Protein AF-A0A1M2VD11-F1 (afdb_monomer_lite)

Organism: Trametes pubescens (NCBI:txid154538)

pLDDT: mean 78.1, std 24.42, range [28.83, 98.75]

Sequence (223 aa):
MPSPSGTQISNYTQRAVAEIQNRKDAYAAEKKRLAEKALQIDSDEAETNQCKLKEIELIKVLDKEQEERKEAEASVAAFRRQLNSVEDKCASLDVEIEQHRVVVANLLRERKREQDILGAHAARAHPEVAACEAALKCVVEGIGQDKILAVCKLEDALHKSTCSSTMAALEHPAARSPRLQPHALEPEPDGRLDMDSQALDTRIRGSIRLSQTRVCQVEAYFY

Foldseek 3Di:
DDDDDDVVVVVVVVVVVVVVVVVVVVVVVVVVVVVVVVVVVVVVVVVVVVVVVVVVVVVVVVVVVVVVVVVVVVVVVVVVVVVVVVVVVVVVVVVVVVVVVVVVVVVVVVVVVVVVVVVVVCVVCVVVQVVVCVVQQWHWDDPDPQKIKIWHFDDDPPPDTDIAIDIDGNDDPPDDDDDDDDDDDDDDDDDDDDDDDDDDDDPDPDPPPPPPPPNDPDDDDDD

Radius of gyration: 62.52 Å; chains: 1; bounding box: 144×38×169 Å

Structure (mmCIF, N/CA/C/O backbone):
data_AF-A0A1M2VD11-F1
#
_entry.id   AF-A0A1M2VD11-F1
#
loop_
_atom_site.group_PDB
_atom_site.id
_atom_site.type_symbol
_atom_site.label_atom_id
_atom_site.label_alt_id
_atom_site.label_comp_id
_atom_site.label_asym_id
_atom_site.label_entity_id
_atom_site.label_seq_id
_atom_site.pdbx_PDB_ins_code
_atom_site.Cartn_x
_atom_site.Cartn_y
_atom_site.Cartn_z
_atom_site.occupancy
_atom_site.B_iso_or_equiv
_atom_site.auth_seq_id
_atom_site.auth_comp_id
_atom_site.auth_asym_id
_atom_site.auth_atom_id
_atom_site.pdbx_PDB_model_num
ATOM 1 N N . MET A 1 1 ? -86.110 4.809 92.544 1.00 44.53 1 MET A N 1
ATOM 2 C CA . MET A 1 1 ? -84.771 5.357 92.240 1.00 44.53 1 MET A CA 1
ATOM 3 C C . MET A 1 1 ? -83.922 4.220 91.687 1.00 44.53 1 MET A C 1
ATOM 5 O O . MET A 1 1 ? -83.570 3.348 92.470 1.00 44.53 1 MET A O 1
ATOM 9 N N . PRO A 1 2 ? -83.705 4.124 90.364 1.00 49.09 2 PRO A N 1
ATOM 10 C CA . PRO A 1 2 ? -82.948 3.026 89.776 1.00 49.09 2 PRO A CA 1
ATOM 11 C C . PRO A 1 2 ? -81.442 3.284 89.917 1.00 49.09 2 PRO A C 1
ATOM 13 O O . PRO A 1 2 ? -80.960 4.382 89.647 1.00 49.09 2 PRO A O 1
ATOM 16 N N . SER A 1 3 ? -80.719 2.271 90.384 1.00 50.81 3 SER A N 1
ATOM 17 C CA . SER A 1 3 ? -79.288 2.296 90.690 1.00 50.81 3 SER A CA 1
ATOM 18 C C . SER A 1 3 ? -78.442 2.491 89.420 1.00 50.81 3 SER A C 1
ATOM 20 O O . SER A 1 3 ? -78.525 1.661 88.511 1.00 50.81 3 SER A O 1
ATOM 22 N N . PRO A 1 4 ? -77.596 3.532 89.329 1.00 54.44 4 PRO A N 1
ATOM 23 C CA . PRO A 1 4 ? -76.712 3.733 88.190 1.00 54.44 4 PRO A CA 1
ATOM 24 C C . PRO A 1 4 ? -75.369 3.047 88.470 1.00 54.44 4 PRO A C 1
ATOM 26 O O . PRO A 1 4 ? -74.476 3.668 89.034 1.00 54.44 4 PRO A O 1
ATOM 29 N N . SER A 1 5 ? -75.199 1.758 88.156 1.00 54.06 5 SER A N 1
ATOM 30 C CA . SER A 1 5 ? -73.896 1.115 88.447 1.00 54.06 5 SER A CA 1
ATOM 31 C C . SER A 1 5 ? -73.459 -0.056 87.560 1.00 54.06 5 SER A C 1
ATOM 33 O O . SER A 1 5 ? -72.268 -0.345 87.524 1.00 54.06 5 SER A O 1
ATOM 35 N N . GLY A 1 6 ? -74.339 -0.694 86.779 1.00 57.78 6 GLY A N 1
ATOM 36 C CA . GLY A 1 6 ? -73.945 -1.829 85.920 1.00 57.78 6 GLY A CA 1
ATOM 37 C C . GLY A 1 6 ? -73.427 -1.443 84.525 1.00 57.78 6 GLY A C 1
ATOM 38 O O . GLY A 1 6 ? -72.442 -1.993 84.038 1.00 57.78 6 GLY A O 1
ATOM 39 N N . THR A 1 7 ? -74.064 -0.466 83.875 1.00 61.44 7 THR A N 1
ATOM 40 C CA . THR A 1 7 ? -73.781 -0.089 82.477 1.00 61.44 7 THR A CA 1
ATOM 41 C C . THR A 1 7 ? -72.553 0.807 82.320 1.00 61.44 7 THR A C 1
ATOM 43 O O . THR A 1 7 ? -71.847 0.698 81.323 1.00 61.44 7 THR A O 1
ATOM 46 N N . GLN A 1 8 ? -72.237 1.658 83.302 1.00 64.75 8 GLN A N 1
ATOM 47 C CA . GLN A 1 8 ? -71.035 2.502 83.242 1.00 64.75 8 GLN A CA 1
ATOM 48 C C . GLN A 1 8 ? -69.746 1.678 83.359 1.00 64.75 8 GLN A C 1
ATOM 50 O O . GLN A 1 8 ? -68.850 1.856 82.541 1.00 64.75 8 GLN A O 1
ATOM 55 N N . ILE A 1 9 ? -69.669 0.734 84.305 1.00 75.38 9 ILE A N 1
ATOM 56 C CA . ILE A 1 9 ? -68.484 -0.125 84.489 1.00 75.38 9 ILE A CA 1
ATOM 57 C C . ILE A 1 9 ? -68.250 -0.992 83.244 1.00 75.38 9 ILE A C 1
ATOM 59 O O . ILE A 1 9 ? -67.132 -1.049 82.740 1.00 75.38 9 ILE A O 1
ATOM 63 N N . SER A 1 10 ? -69.315 -1.577 82.685 1.00 79.38 10 SER A N 1
ATOM 64 C CA . SER A 1 10 ? -69.253 -2.353 81.441 1.00 79.38 10 SER A CA 1
ATOM 65 C C . SER A 1 10 ? -68.726 -1.527 80.255 1.00 79.38 10 SER A C 1
ATOM 67 O O . SER A 1 10 ? -67.824 -1.984 79.553 1.00 79.38 10 SER A O 1
ATOM 69 N N . ASN A 1 11 ? -69.189 -0.281 80.091 1.00 82.56 11 ASN A N 1
ATOM 70 C CA . ASN A 1 11 ? -68.700 0.627 79.047 1.00 82.56 11 ASN A CA 1
ATOM 71 C C . ASN A 1 11 ? -67.212 0.983 79.215 1.00 82.56 11 ASN A C 1
ATOM 73 O O . ASN A 1 11 ? -66.483 1.058 78.225 1.00 82.56 11 ASN A O 1
ATOM 77 N N . TYR A 1 12 ? -66.735 1.179 80.449 1.00 83.88 12 TYR A N 1
ATOM 78 C CA . TYR A 1 12 ? -65.313 1.423 80.718 1.00 83.88 12 TYR A CA 1
ATOM 79 C C . TYR A 1 12 ? -64.448 0.211 80.364 1.00 83.88 12 TYR A C 1
ATOM 81 O O . TYR A 1 12 ? -63.417 0.370 79.711 1.00 83.88 12 TYR A O 1
ATOM 89 N N . THR A 1 13 ? -64.876 -0.998 80.733 1.00 87.44 13 THR A N 1
ATOM 90 C CA . THR A 1 13 ? -64.161 -2.233 80.384 1.00 87.44 13 THR A CA 1
ATOM 91 C C . THR A 1 13 ? -64.126 -2.444 78.873 1.00 87.44 13 THR A C 1
ATOM 93 O O . THR A 1 13 ? -63.072 -2.740 78.318 1.00 87.44 13 THR A O 1
ATOM 96 N N . GLN A 1 14 ? -65.247 -2.227 78.184 1.00 89.12 14 GLN A N 1
ATOM 97 C CA . GLN A 1 14 ? -65.338 -2.386 76.733 1.00 89.12 14 GLN A CA 1
ATOM 98 C C . GLN A 1 14 ? -64.445 -1.377 75.995 1.00 89.12 14 GLN A C 1
ATOM 100 O O . GLN A 1 14 ? -63.752 -1.740 75.047 1.00 89.12 14 GLN A O 1
ATOM 105 N N . ARG A 1 15 ? -64.378 -0.132 76.484 1.00 88.94 15 ARG A N 1
ATOM 106 C CA . ARG A 1 15 ? -63.485 0.908 75.955 1.00 88.94 15 ARG A CA 1
ATOM 107 C C . ARG A 1 15 ? -62.009 0.599 76.217 1.00 88.94 15 ARG A C 1
ATOM 109 O O . ARG A 1 15 ? -61.189 0.817 75.334 1.00 88.94 15 ARG A O 1
ATOM 116 N N . ALA A 1 16 ? -61.673 0.061 77.390 1.00 90.50 16 ALA A N 1
ATOM 117 C CA . ALA A 1 16 ? -60.311 -0.366 77.710 1.00 90.50 16 ALA A CA 1
ATOM 118 C C . ALA A 1 16 ? -59.858 -1.547 76.833 1.00 90.50 16 ALA A C 1
ATOM 120 O O . ALA A 1 16 ? -58.744 -1.533 76.317 1.00 90.50 16 ALA A O 1
ATOM 121 N N . VAL A 1 17 ? -60.729 -2.536 76.607 1.00 93.31 17 VAL A N 1
ATOM 122 C CA . VAL A 1 17 ? -60.452 -3.665 75.703 1.00 93.31 17 VAL A CA 1
ATOM 123 C C . VAL A 1 17 ? -60.283 -3.183 74.260 1.00 93.31 17 VAL A C 1
ATOM 125 O O . VAL A 1 17 ? -59.335 -3.596 73.596 1.00 93.31 17 VAL A O 1
ATOM 128 N N . ALA A 1 18 ? -61.144 -2.274 73.792 1.00 92.69 18 ALA A N 1
ATOM 129 C CA . ALA A 1 18 ? -61.030 -1.693 72.455 1.00 92.69 18 ALA A CA 1
ATOM 130 C C . ALA A 1 18 ? -59.723 -0.900 72.279 1.00 92.69 18 ALA A C 1
ATOM 132 O O . ALA A 1 18 ? -59.062 -1.019 71.254 1.00 92.69 18 ALA A O 1
ATOM 133 N N . GLU A 1 19 ? -59.309 -0.139 73.295 1.00 94.81 19 GLU A N 1
ATOM 134 C CA . GLU A 1 19 ? -58.046 0.606 73.286 1.00 94.81 19 GLU A CA 1
ATOM 135 C C . GLU A 1 19 ? -56.824 -0.327 73.260 1.00 94.81 19 GLU A C 1
ATOM 137 O O . GLU A 1 19 ? -55.885 -0.102 72.497 1.00 94.81 19 GLU A O 1
ATOM 142 N N . ILE A 1 20 ? -56.834 -1.407 74.050 1.00 94.75 20 ILE A N 1
ATOM 143 C CA . ILE A 1 20 ? -55.770 -2.424 74.031 1.00 94.75 20 ILE A CA 1
ATOM 144 C C . ILE A 1 20 ? -55.678 -3.079 72.649 1.00 94.75 20 ILE A C 1
ATOM 146 O O . ILE A 1 20 ? -54.576 -3.248 72.122 1.00 94.75 20 ILE A O 1
ATOM 150 N N . GLN A 1 21 ? -56.822 -3.418 72.052 1.00 95.25 21 GLN A N 1
ATOM 151 C CA . GLN A 1 21 ? -56.874 -4.020 70.725 1.00 95.25 21 GLN A CA 1
ATOM 152 C C . GLN A 1 21 ? -56.369 -3.045 69.651 1.00 95.25 21 GLN A C 1
ATOM 154 O O . GLN A 1 21 ? -55.482 -3.409 68.886 1.00 95.25 21 GLN A O 1
ATOM 159 N N . ASN A 1 22 ? -56.805 -1.780 69.678 1.00 96.19 22 ASN A N 1
ATOM 160 C CA . ASN A 1 22 ? -56.308 -0.736 68.776 1.00 96.19 22 ASN A CA 1
ATOM 161 C C . ASN A 1 22 ? -54.786 -0.560 68.870 1.00 96.19 22 ASN A C 1
ATOM 163 O O . ASN A 1 22 ? -54.114 -0.454 67.847 1.00 96.19 22 ASN A O 1
ATOM 167 N N . ARG A 1 23 ? -54.212 -0.562 70.081 1.00 95.69 23 ARG A N 1
ATOM 168 C CA . ARG A 1 23 ? -52.751 -0.472 70.266 1.00 95.69 23 ARG A CA 1
ATOM 169 C C . ARG A 1 23 ? -52.021 -1.691 69.723 1.00 95.69 23 ARG A C 1
ATOM 171 O O . ARG A 1 23 ? -50.960 -1.546 69.118 1.00 95.69 23 ARG A O 1
ATOM 178 N N . LYS A 1 24 ? -52.575 -2.885 69.935 1.00 96.25 24 LYS A N 1
ATOM 179 C CA . LYS A 1 24 ? -52.015 -4.134 69.412 1.00 96.25 24 LYS A CA 1
ATOM 180 C C . LYS A 1 24 ? -52.034 -4.145 67.884 1.00 96.25 24 LYS A C 1
ATOM 182 O O . LYS A 1 24 ? -51.023 -4.495 67.278 1.00 96.25 24 LYS A O 1
ATOM 187 N N . ASP A 1 25 ? -53.136 -3.718 67.279 1.00 96.25 25 ASP A N 1
ATOM 188 C CA . ASP A 1 25 ? -53.291 -3.656 65.826 1.00 96.25 25 ASP A CA 1
ATOM 189 C C . ASP A 1 25 ? -52.393 -2.573 65.214 1.00 96.25 25 ASP A C 1
ATOM 191 O O . ASP A 1 25 ? -51.717 -2.830 64.218 1.00 96.25 25 ASP A O 1
ATOM 195 N N . ALA A 1 26 ? -52.274 -1.406 65.858 1.00 96.31 26 ALA A N 1
ATOM 196 C CA . ALA A 1 26 ? -51.336 -0.358 65.457 1.00 96.31 26 ALA A CA 1
ATOM 197 C C . ALA A 1 26 ? -49.874 -0.831 65.525 1.00 96.31 26 ALA A C 1
ATOM 199 O O . ALA A 1 26 ? -49.102 -0.601 64.594 1.00 96.31 26 ALA A O 1
ATOM 200 N N . TYR A 1 27 ? -49.491 -1.539 66.592 1.00 96.75 27 TYR A N 1
ATOM 201 C CA . TYR A 1 27 ? -48.147 -2.105 66.718 1.00 96.75 27 TYR A CA 1
ATOM 202 C C . TYR A 1 27 ? -47.880 -3.192 65.669 1.00 96.75 27 TYR A C 1
ATOM 204 O O . TYR A 1 27 ? -46.801 -3.234 65.079 1.00 96.75 27 TYR A O 1
ATOM 212 N N . ALA A 1 28 ? -48.860 -4.059 65.400 1.00 96.25 28 ALA A N 1
ATOM 213 C CA . ALA A 1 28 ? -48.747 -5.082 64.365 1.00 96.25 28 ALA A CA 1
ATOM 214 C C . ALA A 1 28 ? -48.590 -4.463 62.965 1.00 96.25 28 ALA A C 1
ATOM 216 O O . ALA A 1 28 ? -47.741 -4.912 62.192 1.00 96.25 28 ALA A O 1
ATOM 217 N N . ALA A 1 29 ? -49.353 -3.409 62.661 1.00 96.62 29 ALA A N 1
ATOM 218 C CA . ALA A 1 29 ? -49.242 -2.664 61.412 1.00 96.62 29 ALA A CA 1
ATOM 219 C C . ALA A 1 29 ? -47.874 -1.980 61.271 1.00 96.62 29 ALA A C 1
ATOM 221 O O . ALA A 1 29 ? -47.239 -2.097 60.224 1.00 96.62 29 ALA A O 1
ATOM 222 N N . GLU A 1 30 ? -47.375 -1.336 62.329 1.00 96.44 30 GLU A N 1
ATOM 223 C CA . GLU A 1 30 ? -46.059 -0.691 62.297 1.00 96.44 30 GLU A CA 1
ATOM 224 C C . GLU A 1 30 ? -44.927 -1.714 62.152 1.00 96.44 30 GLU A C 1
ATOM 226 O O . GLU A 1 30 ? -44.016 -1.519 61.349 1.00 96.44 30 GLU A O 1
ATOM 231 N N . LYS A 1 31 ? -45.013 -2.856 62.843 1.00 96.88 31 LYS A N 1
ATOM 232 C CA . LYS A 1 31 ? -44.055 -3.957 62.678 1.00 96.88 31 LYS A CA 1
ATOM 233 C C . LYS A 1 31 ? -44.034 -4.478 61.240 1.00 96.88 31 LYS A C 1
ATOM 235 O O . LYS A 1 31 ? -42.955 -4.714 60.701 1.00 96.88 31 LYS A O 1
ATOM 240 N N . LYS A 1 32 ? -45.204 -4.639 60.612 1.00 97.19 32 LYS A N 1
ATOM 241 C CA . LYS A 1 32 ? -45.309 -5.037 59.202 1.00 97.19 32 LYS A CA 1
ATOM 242 C C . LYS A 1 32 ? -44.676 -3.987 58.283 1.00 97.19 32 LYS A C 1
ATOM 244 O O . LYS A 1 32 ? -43.862 -4.344 57.441 1.00 97.19 32 LYS A O 1
ATOM 249 N N . ARG A 1 33 ? -44.974 -2.703 58.498 1.00 97.62 33 ARG A N 1
ATOM 250 C CA . ARG A 1 33 ? -44.403 -1.593 57.721 1.00 97.62 33 ARG A CA 1
ATOM 251 C C . ARG A 1 33 ? -42.876 -1.534 57.827 1.00 97.62 33 ARG A C 1
ATOM 253 O O . ARG A 1 33 ? -42.200 -1.280 56.836 1.00 97.62 33 ARG A O 1
ATOM 260 N N . LEU A 1 34 ? -42.320 -1.761 59.018 1.00 96.56 34 LEU A N 1
ATOM 261 C CA . LEU A 1 34 ? -40.870 -1.824 59.218 1.00 96.56 34 LEU A CA 1
ATOM 262 C C . LEU A 1 34 ? -40.247 -3.033 58.508 1.00 96.56 34 LEU A C 1
ATOM 264 O O . LEU A 1 34 ? -39.183 -2.891 57.913 1.00 96.56 34 LEU A O 1
ATOM 268 N N . ALA A 1 35 ? -40.916 -4.189 58.524 1.00 96.38 35 ALA A N 1
ATOM 269 C CA . ALA A 1 35 ? -40.458 -5.372 57.798 1.00 96.38 35 ALA A CA 1
ATOM 270 C C . ALA A 1 35 ? -40.464 -5.157 56.274 1.00 96.38 35 ALA A C 1
ATOM 272 O O . ALA A 1 35 ? -39.491 -5.492 55.608 1.00 96.38 35 ALA A O 1
ATOM 273 N N . GLU A 1 36 ? -41.517 -4.545 55.726 1.00 96.69 36 GLU A N 1
ATOM 274 C CA . GLU A 1 36 ? -41.594 -4.191 54.300 1.00 96.69 36 GLU A CA 1
ATOM 275 C C . GLU A 1 36 ? -40.493 -3.203 53.899 1.00 96.69 36 GLU A C 1
ATOM 277 O O . GLU A 1 36 ? -39.862 -3.368 52.860 1.00 96.69 36 GLU A O 1
ATOM 282 N N . LYS A 1 37 ? -40.202 -2.209 54.746 1.00 97.31 37 LYS A N 1
ATOM 283 C CA . LYS A 1 37 ? -39.098 -1.269 54.511 1.00 97.31 37 LYS A CA 1
ATOM 284 C C . LYS A 1 37 ? -37.728 -1.935 54.519 1.00 97.31 37 LYS A C 1
ATOM 286 O O . LYS A 1 37 ? -36.892 -1.554 53.712 1.00 97.31 37 LYS A O 1
ATOM 291 N N . ALA A 1 38 ? -37.494 -2.889 55.418 1.00 96.12 38 ALA A N 1
ATOM 292 C CA . ALA A 1 38 ? -36.238 -3.633 55.445 1.00 96.12 38 ALA A CA 1
ATOM 293 C C . ALA A 1 38 ? -36.045 -4.426 54.143 1.00 96.12 38 ALA A C 1
ATOM 295 O O . ALA A 1 38 ? -35.006 -4.302 53.510 1.00 96.12 38 ALA A O 1
ATOM 296 N N . LEU A 1 39 ? 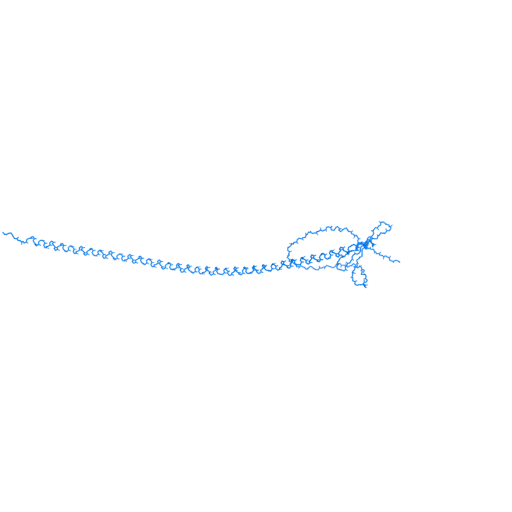-37.088 -5.132 53.684 1.00 96.94 39 LEU A N 1
ATOM 297 C CA . LEU A 1 39 ? -37.053 -5.854 52.406 1.00 96.94 39 LEU A CA 1
ATOM 298 C C . LEU A 1 39 ? -36.814 -4.924 51.210 1.00 96.94 39 LEU A C 1
ATOM 300 O O . LEU A 1 39 ? -36.093 -5.293 50.287 1.00 96.94 39 LEU A O 1
ATOM 304 N N . GLN A 1 40 ? -37.408 -3.727 51.221 1.00 97.19 40 GLN A N 1
ATOM 305 C CA . GLN A 1 40 ? -37.174 -2.740 50.170 1.00 97.19 40 GLN A CA 1
ATOM 306 C C . GLN A 1 40 ? -35.714 -2.272 50.151 1.00 97.19 40 GLN A C 1
ATOM 308 O O . GLN A 1 40 ? -35.112 -2.241 49.085 1.00 97.19 40 GLN A O 1
ATOM 313 N N . ILE A 1 41 ? -35.135 -1.957 51.316 1.00 97.56 41 ILE A N 1
ATOM 314 C CA . ILE A 1 41 ? -33.728 -1.542 51.426 1.00 97.56 41 ILE A CA 1
ATOM 315 C C . ILE A 1 41 ? -32.803 -2.645 50.902 1.00 97.56 41 ILE A C 1
ATOM 317 O O . ILE A 1 41 ? -31.938 -2.366 50.077 1.00 97.56 41 ILE A O 1
ATOM 321 N N . ASP A 1 42 ? -33.029 -3.897 51.307 1.00 97.12 42 ASP A N 1
ATOM 322 C CA . ASP A 1 42 ? -32.226 -5.035 50.848 1.00 97.12 42 ASP A CA 1
ATOM 323 C C . ASP A 1 42 ? -32.309 -5.212 49.316 1.00 97.12 42 ASP A C 1
ATOM 325 O O . ASP A 1 42 ? -31.309 -5.517 48.659 1.00 97.12 42 ASP A O 1
ATOM 329 N N . SER A 1 43 ? -33.491 -4.990 48.727 1.00 96.94 43 SER A N 1
ATOM 330 C CA . SER A 1 43 ? -33.696 -5.025 47.272 1.00 96.94 43 SER A CA 1
ATOM 331 C C . SER A 1 43 ? -32.936 -3.902 46.563 1.00 96.94 43 SER A C 1
ATOM 333 O O . SER A 1 43 ? -32.204 -4.160 45.606 1.00 96.94 43 SER A O 1
ATOM 335 N N . ASP A 1 44 ? -33.066 -2.667 47.049 1.00 97.81 44 ASP A N 1
ATOM 336 C CA . ASP A 1 44 ? -32.413 -1.491 46.467 1.00 97.81 44 ASP A CA 1
ATOM 337 C C . ASP A 1 44 ? -30.877 -1.617 46.536 1.00 97.81 44 ASP A C 1
ATOM 339 O O . ASP A 1 44 ? -30.155 -1.251 45.600 1.00 97.81 44 ASP A O 1
ATOM 343 N N . GLU A 1 45 ? -30.349 -2.183 47.627 1.00 97.69 45 GLU A N 1
ATOM 344 C CA . GLU A 1 45 ? -28.922 -2.474 47.784 1.00 97.69 45 GLU A CA 1
ATOM 345 C C . GLU A 1 45 ? -28.441 -3.545 46.797 1.00 97.69 45 GLU A C 1
ATOM 347 O O . GLU A 1 45 ? -27.367 -3.399 46.197 1.00 97.69 45 GLU A O 1
ATOM 352 N N . ALA A 1 46 ? -29.229 -4.602 46.580 1.00 97.81 46 ALA A N 1
ATOM 353 C CA . ALA A 1 46 ? -28.906 -5.648 45.614 1.00 97.81 46 ALA A CA 1
ATOM 354 C C . ALA A 1 46 ? -28.854 -5.102 44.175 1.00 97.81 46 ALA A C 1
ATOM 356 O O . ALA A 1 46 ? -27.894 -5.379 43.447 1.00 97.81 46 ALA A O 1
ATOM 357 N N . GLU A 1 47 ? -29.829 -4.280 43.780 1.00 97.81 47 GLU A N 1
ATOM 358 C CA . GLU A 1 47 ? -29.848 -3.608 42.475 1.00 97.81 47 GLU A CA 1
ATOM 359 C C . GLU A 1 47 ? -28.660 -2.655 42.315 1.00 97.81 47 GLU A C 1
ATOM 361 O O . GLU A 1 47 ? -27.956 -2.687 41.302 1.00 97.81 47 GLU A O 1
ATOM 366 N N . THR A 1 48 ? -28.365 -1.864 43.349 1.00 98.19 48 THR A N 1
ATOM 367 C CA . THR A 1 48 ? -27.215 -0.953 43.364 1.00 98.19 48 THR A CA 1
ATOM 368 C C . THR A 1 48 ? -25.902 -1.711 43.172 1.00 98.19 48 THR A C 1
ATOM 370 O O . THR A 1 48 ? -25.047 -1.301 42.383 1.00 98.19 48 THR A O 1
ATOM 373 N N . ASN A 1 49 ? -25.727 -2.840 43.860 1.00 98.19 49 ASN A N 1
ATOM 374 C CA . ASN A 1 49 ? -24.533 -3.669 43.721 1.00 98.19 49 ASN A CA 1
ATOM 375 C C . ASN A 1 49 ? -24.440 -4.305 42.330 1.00 98.19 49 ASN A C 1
ATOM 377 O O . ASN A 1 49 ? -23.351 -4.367 41.757 1.00 98.19 49 ASN A O 1
ATOM 381 N N . GLN A 1 50 ? -25.569 -4.706 41.741 1.00 98.38 50 GLN A N 1
ATOM 382 C CA . GLN A 1 50 ? -25.599 -5.193 40.366 1.00 98.38 50 GLN A CA 1
ATOM 383 C C . GLN A 1 50 ? -25.177 -4.102 39.367 1.00 98.38 50 GLN A C 1
ATOM 385 O O . GLN A 1 50 ? -24.396 -4.376 38.455 1.00 98.38 50 GLN A O 1
ATOM 390 N N . CYS A 1 51 ? -25.654 -2.869 39.541 1.00 98.19 51 CYS A N 1
ATOM 391 C CA . CYS A 1 51 ? -25.262 -1.733 38.707 1.00 98.19 51 CYS A CA 1
ATOM 392 C C . CYS A 1 51 ? -23.762 -1.430 38.823 1.00 98.19 51 CYS A C 1
ATOM 394 O O . CYS A 1 51 ? -23.106 -1.275 37.797 1.00 98.19 51 CYS A O 1
ATOM 396 N N . LYS A 1 52 ? -23.195 -1.454 40.036 1.00 98.56 52 LYS A N 1
ATOM 397 C CA . LYS A 1 52 ? -21.745 -1.288 40.251 1.00 98.56 52 LYS A CA 1
ATOM 398 C C . LYS A 1 52 ? -20.922 -2.360 39.535 1.00 98.56 52 LYS A C 1
ATOM 400 O O . LYS A 1 52 ? -19.888 -2.058 38.950 1.00 98.56 52 LYS A O 1
ATOM 405 N N . LEU A 1 53 ? -21.369 -3.617 39.563 1.00 98.62 53 LEU A N 1
ATOM 406 C CA . LEU A 1 53 ? -20.676 -4.702 38.859 1.00 98.62 53 LEU A CA 1
ATOM 407 C C . LEU A 1 53 ? -20.705 -4.503 37.340 1.00 98.62 53 LEU A C 1
ATOM 409 O O . LEU A 1 53 ? -19.671 -4.656 36.691 1.00 98.62 53 LEU A O 1
ATOM 413 N N . LYS A 1 54 ? -21.859 -4.110 36.789 1.00 98.56 54 LYS A N 1
ATOM 414 C CA . LYS A 1 54 ? -22.001 -3.773 35.364 1.00 98.56 54 LYS A CA 1
ATOM 415 C C . LYS A 1 54 ? -21.120 -2.588 34.970 1.00 98.56 54 LYS A C 1
ATOM 417 O O . LYS A 1 54 ? -20.508 -2.614 33.910 1.00 98.56 54 LYS A O 1
ATOM 422 N N . GLU A 1 55 ? -21.024 -1.571 35.824 1.00 98.38 55 GLU A N 1
ATOM 423 C CA . GLU A 1 55 ? -20.156 -0.410 35.603 1.00 98.38 55 GLU A CA 1
ATOM 424 C C . GLU A 1 55 ? -18.676 -0.817 35.535 1.00 98.38 55 GLU A C 1
ATOM 426 O O . GLU A 1 55 ? -17.973 -0.431 34.604 1.00 98.38 55 GLU A O 1
ATOM 431 N N . ILE A 1 56 ? -18.214 -1.672 36.453 1.00 98.31 56 ILE A N 1
ATOM 432 C CA . ILE A 1 56 ? -16.841 -2.202 36.437 1.00 98.31 56 ILE A CA 1
ATOM 433 C C . ILE A 1 56 ? -16.567 -3.006 35.158 1.00 98.31 56 ILE A C 1
ATOM 435 O O . ILE A 1 56 ? -15.479 -2.914 34.590 1.00 98.31 56 ILE A O 1
ATOM 439 N N . GLU A 1 57 ? -17.522 -3.819 34.708 1.00 98.50 57 GLU A N 1
ATOM 440 C CA . GLU A 1 57 ? -17.387 -4.584 33.466 1.00 98.50 57 GLU A CA 1
ATOM 441 C C . GLU A 1 57 ? -17.314 -3.666 32.242 1.00 98.50 57 GLU A C 1
ATOM 443 O O . GLU A 1 57 ? -16.444 -3.852 31.391 1.00 98.50 57 GLU A O 1
ATOM 448 N N . LEU A 1 58 ? -18.154 -2.631 32.194 1.00 98.56 58 LEU A N 1
ATOM 449 C CA . LEU A 1 58 ? -18.147 -1.657 31.110 1.00 98.56 58 LEU A CA 1
ATOM 450 C C . LEU A 1 58 ? -16.814 -0.903 31.027 1.00 98.56 58 LEU A C 1
ATOM 452 O O . LEU A 1 58 ? -16.289 -0.731 29.931 1.00 98.56 58 LEU A O 1
ATOM 456 N N . ILE A 1 59 ? -16.235 -0.514 32.168 1.00 98.56 59 ILE A N 1
ATOM 457 C CA . ILE A 1 59 ? -14.909 0.122 32.210 1.00 98.56 59 ILE A CA 1
ATOM 458 C C . ILE A 1 59 ? -13.843 -0.813 31.623 1.00 98.56 59 ILE A C 1
ATOM 460 O O . ILE A 1 59 ? -13.048 -0.382 30.795 1.00 98.56 59 ILE A O 1
ATOM 464 N N . LYS A 1 60 ? -13.864 -2.108 31.966 1.00 98.69 60 LYS A N 1
ATOM 465 C CA . LYS A 1 60 ? -12.911 -3.086 31.407 1.00 98.69 60 LYS A CA 1
ATOM 466 C C . LYS A 1 60 ? -13.032 -3.228 29.892 1.00 98.69 60 LYS A C 1
ATOM 468 O O . LYS A 1 60 ? -12.018 -3.378 29.213 1.00 98.69 60 LYS A O 1
ATOM 473 N N . VAL A 1 61 ? -14.259 -3.226 29.367 1.00 98.69 61 VAL A N 1
ATOM 474 C CA . VAL A 1 61 ? -14.495 -3.271 27.918 1.00 98.69 61 VAL A CA 1
ATOM 475 C C . VAL A 1 61 ? -13.966 -1.998 27.262 1.00 98.69 61 VAL A C 1
ATOM 477 O O . VAL A 1 61 ? -13.244 -2.090 26.275 1.00 98.69 61 VAL A O 1
ATOM 480 N N . LEU A 1 62 ? -14.245 -0.832 27.847 1.00 98.56 62 LEU A N 1
ATOM 481 C CA . LEU A 1 62 ? -13.799 0.458 27.324 1.00 98.56 62 LEU A CA 1
ATOM 482 C C . LEU A 1 62 ? -12.269 0.582 27.301 1.00 98.56 62 LEU A C 1
ATOM 484 O O . LEU A 1 62 ? -11.713 1.026 26.298 1.00 98.56 62 LEU A O 1
ATOM 488 N N . ASP A 1 63 ? -11.583 0.138 28.356 1.00 98.62 63 ASP A N 1
ATOM 489 C CA . ASP A 1 63 ? -10.116 0.123 28.410 1.00 98.62 63 ASP A CA 1
ATOM 490 C C . ASP A 1 63 ? -9.526 -0.776 27.315 1.00 98.62 63 ASP A C 1
ATOM 492 O O . ASP A 1 63 ? -8.561 -0.406 26.641 1.00 98.62 63 ASP A O 1
ATOM 496 N N . LYS A 1 64 ? -10.134 -1.949 27.099 1.00 98.62 64 LYS A N 1
ATOM 497 C CA . LYS A 1 64 ? -9.724 -2.883 26.048 1.00 98.62 64 LYS A CA 1
ATOM 498 C C . LYS A 1 64 ? -9.923 -2.284 24.654 1.00 98.62 64 LYS A C 1
ATOM 500 O O . LYS A 1 64 ? -8.993 -2.301 23.854 1.00 98.62 64 LYS A O 1
ATOM 505 N N . GLU A 1 65 ? -11.098 -1.725 24.375 1.00 98.50 65 GLU A N 1
ATOM 506 C CA . GLU A 1 65 ? -11.387 -1.071 23.093 1.00 98.50 65 GLU A CA 1
ATOM 507 C C . GLU A 1 65 ? -10.452 0.116 22.840 1.00 98.50 65 GLU A C 1
ATOM 509 O O . GLU A 1 65 ? -10.008 0.336 21.713 1.00 98.50 65 GLU A O 1
ATOM 514 N N . GLN A 1 66 ? -10.118 0.883 23.882 1.00 98.56 66 GLN A N 1
ATOM 515 C CA . GLN A 1 66 ? -9.190 1.999 23.759 1.00 98.56 66 GLN A CA 1
ATOM 516 C C . GLN A 1 66 ? -7.782 1.527 23.382 1.00 98.56 66 GLN A C 1
ATOM 518 O O . GLN A 1 66 ? -7.123 2.187 22.576 1.00 98.56 66 GLN A O 1
ATOM 523 N N . GLU A 1 67 ? -7.317 0.413 23.942 1.00 98.56 67 GLU A N 1
ATOM 524 C CA . GLU A 1 67 ? -6.005 -0.137 23.605 1.00 98.56 67 GLU A CA 1
ATOM 525 C C . GLU A 1 67 ? -5.977 -0.718 22.187 1.00 98.56 67 GLU A C 1
ATOM 527 O O . GLU A 1 67 ? -5.113 -0.342 21.395 1.00 98.56 67 GLU A O 1
ATOM 532 N N . GLU A 1 68 ? -6.989 -1.504 21.810 1.00 98.44 68 GLU A N 1
ATOM 533 C CA . GLU A 1 68 ? -7.146 -2.010 20.438 1.00 98.44 68 GLU A CA 1
ATOM 534 C C . GLU A 1 68 ? -7.190 -0.860 19.417 1.00 98.44 68 GLU A C 1
ATOM 536 O O . GLU A 1 68 ? -6.576 -0.931 18.347 1.00 98.44 68 GLU A O 1
ATOM 541 N N . ARG A 1 69 ? -7.854 0.254 19.760 1.00 98.56 69 ARG A N 1
ATOM 542 C CA . ARG A 1 69 ? -7.889 1.452 18.914 1.00 98.56 69 ARG A CA 1
ATOM 543 C C . ARG A 1 69 ? -6.507 2.076 18.742 1.00 98.56 69 ARG A C 1
ATOM 545 O O . ARG A 1 69 ? -6.150 2.430 17.620 1.00 98.56 69 ARG A O 1
ATOM 552 N N . LYS A 1 70 ? -5.724 2.214 19.817 1.00 98.69 70 LYS A N 1
ATOM 553 C CA . LYS A 1 70 ? -4.355 2.756 19.734 1.00 98.69 70 LYS A CA 1
ATOM 554 C C . LYS A 1 70 ? -3.453 1.869 18.879 1.00 98.69 70 LYS A C 1
ATOM 556 O O . LYS A 1 70 ? -2.697 2.391 18.062 1.00 98.69 70 LYS A O 1
ATOM 561 N N . GLU A 1 71 ? -3.535 0.549 19.038 1.00 98.44 71 GLU A N 1
ATOM 562 C CA . GLU A 1 71 ? -2.766 -0.409 18.233 1.00 98.44 71 GLU A CA 1
ATOM 563 C C . GLU A 1 71 ? -3.128 -0.314 16.742 1.00 98.44 71 GLU A C 1
ATOM 565 O O . GLU A 1 71 ? -2.246 -0.273 15.871 1.00 98.44 71 GLU A O 1
ATOM 570 N N . ALA A 1 72 ? -4.423 -0.199 16.433 1.00 98.31 72 ALA A N 1
ATOM 571 C CA . ALA A 1 72 ? -4.904 0.003 15.071 1.00 98.31 72 ALA A CA 1
ATOM 572 C C . ALA A 1 72 ? -4.430 1.347 14.487 1.00 98.31 72 ALA A C 1
ATOM 574 O O . ALA A 1 72 ? -3.918 1.391 13.365 1.00 98.31 72 ALA A O 1
ATOM 575 N N . GLU A 1 73 ? -4.536 2.441 15.246 1.00 98.69 73 GLU A N 1
ATOM 576 C CA . GLU A 1 73 ? -4.055 3.770 14.847 1.00 98.69 73 GLU A CA 1
ATOM 577 C C . GLU A 1 73 ? -2.539 3.772 14.582 1.00 98.69 73 GLU A C 1
ATOM 579 O O . GLU A 1 73 ? -2.085 4.330 13.576 1.00 98.69 73 GLU A O 1
ATOM 584 N N . ALA A 1 74 ? -1.751 3.100 15.428 1.00 98.50 74 ALA A N 1
ATOM 585 C CA . ALA A 1 74 ? -0.309 2.950 15.246 1.00 98.50 74 ALA A CA 1
ATOM 586 C C . ALA A 1 74 ? 0.028 2.170 13.965 1.00 98.50 74 ALA A C 1
ATOM 588 O O . ALA A 1 74 ? 0.912 2.573 13.201 1.00 98.50 74 ALA A O 1
ATOM 589 N N . SER A 1 75 ? -0.717 1.099 13.686 1.00 98.44 75 SER A N 1
ATOM 590 C CA . SER A 1 75 ? -0.565 0.299 12.467 1.00 98.44 75 SER A CA 1
ATOM 591 C C . SER A 1 75 ? -0.893 1.113 11.212 1.00 98.44 75 SER A C 1
ATOM 593 O O . SER A 1 75 ? -0.119 1.127 10.253 1.00 98.44 75 SER A O 1
ATOM 595 N N . VAL A 1 76 ? -1.991 1.877 11.228 1.00 98.75 76 VAL A N 1
ATOM 596 C CA . VAL A 1 76 ? -2.361 2.784 10.128 1.00 98.75 76 VAL A CA 1
ATOM 597 C C . VAL A 1 76 ? -1.283 3.844 9.904 1.00 98.75 76 VAL A C 1
ATOM 599 O O . VAL A 1 76 ? -0.920 4.123 8.759 1.00 98.75 76 VAL A O 1
ATOM 602 N N . ALA A 1 77 ? -0.732 4.423 10.972 1.00 98.69 77 ALA A N 1
ATOM 603 C CA . ALA A 1 77 ? 0.356 5.389 10.862 1.00 98.69 77 ALA A CA 1
ATOM 604 C C . ALA A 1 77 ? 1.619 4.7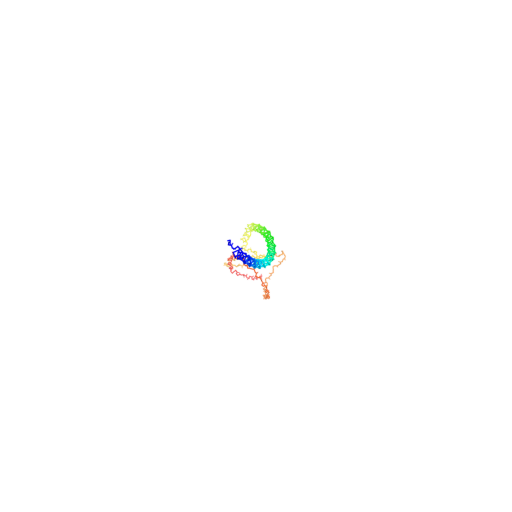72 10.233 1.00 98.69 77 ALA A C 1
ATOM 606 O O . ALA A 1 77 ? 2.270 5.418 9.410 1.00 98.69 77 ALA A O 1
ATOM 607 N N . ALA A 1 78 ? 1.950 3.522 10.571 1.00 98.69 78 ALA A N 1
ATOM 608 C CA . ALA A 1 78 ? 3.066 2.800 9.965 1.00 98.69 78 ALA A CA 1
ATOM 609 C C . ALA A 1 78 ? 2.835 2.541 8.466 1.00 98.69 78 ALA A C 1
ATOM 611 O O . ALA A 1 78 ? 3.710 2.854 7.656 1.00 98.69 78 ALA A O 1
ATOM 612 N N . PHE A 1 79 ? 1.651 2.058 8.080 1.00 98.62 79 PHE A N 1
ATOM 613 C CA . PHE A 1 79 ? 1.323 1.817 6.671 1.00 98.62 79 PHE A CA 1
ATOM 614 C C . PHE A 1 79 ? 1.309 3.096 5.838 1.00 98.62 79 PHE A C 1
ATOM 616 O O . PHE A 1 79 ? 1.805 3.088 4.717 1.00 98.62 79 PHE A O 1
ATOM 623 N N . ARG A 1 80 ? 0.838 4.221 6.387 1.00 98.75 80 ARG A N 1
ATOM 624 C CA . ARG A 1 80 ? 0.926 5.522 5.703 1.00 98.75 80 ARG A CA 1
ATOM 625 C C . ARG A 1 80 ? 2.371 5.932 5.421 1.00 98.75 80 ARG A C 1
ATOM 627 O O . ARG A 1 80 ? 2.667 6.399 4.332 1.00 98.75 80 ARG A O 1
ATOM 634 N N . ARG A 1 81 ? 3.291 5.718 6.369 1.00 98.75 81 ARG A N 1
ATOM 635 C CA . ARG A 1 81 ? 4.723 5.991 6.145 1.00 98.75 81 ARG A CA 1
ATOM 636 C C . ARG A 1 81 ? 5.308 5.095 5.054 1.00 98.75 81 ARG A C 1
ATOM 638 O O . ARG A 1 81 ? 6.088 5.571 4.236 1.00 98.75 81 ARG A O 1
ATOM 645 N N . GLN A 1 82 ? 4.934 3.814 5.043 1.00 98.75 82 GLN A N 1
ATOM 646 C CA . GLN A 1 82 ? 5.364 2.880 4.000 1.00 98.75 82 GLN A CA 1
ATOM 647 C C . GLN A 1 82 ? 4.823 3.282 2.626 1.00 98.75 82 GLN A C 1
ATOM 649 O O . GLN A 1 82 ? 5.587 3.290 1.666 1.00 98.75 82 GLN A O 1
ATOM 654 N N . LEU A 1 83 ? 3.545 3.662 2.547 1.00 98.69 83 LEU A N 1
ATOM 655 C CA . LEU A 1 83 ? 2.912 4.135 1.320 1.00 98.69 83 LEU A CA 1
ATOM 656 C C . LEU A 1 83 ? 3.643 5.356 0.758 1.00 98.69 83 LEU A C 1
ATOM 658 O O . LEU A 1 83 ? 4.098 5.303 -0.378 1.00 98.69 83 LEU A 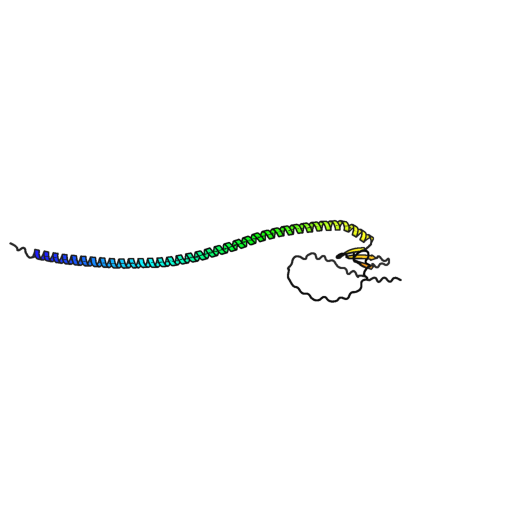O 1
ATOM 662 N N . ASN A 1 84 ? 3.857 6.388 1.577 1.00 98.75 84 ASN A N 1
ATOM 663 C CA . ASN A 1 84 ? 4.574 7.591 1.150 1.00 98.75 84 ASN A CA 1
ATOM 664 C C . ASN A 1 84 ? 5.989 7.259 0.644 1.00 98.75 84 ASN A C 1
ATOM 666 O O . ASN A 1 84 ? 6.423 7.772 -0.378 1.00 98.75 84 ASN A O 1
ATOM 670 N N . SER A 1 85 ? 6.700 6.342 1.312 1.00 98.69 85 SER A N 1
ATOM 671 C CA . SER A 1 85 ? 8.026 5.912 0.851 1.00 98.69 85 SER A CA 1
ATOM 672 C C . SER A 1 85 ? 7.992 5.214 -0.513 1.00 98.69 85 SER A C 1
ATOM 674 O O . SER A 1 85 ? 8.969 5.297 -1.258 1.00 98.69 85 SER A O 1
ATOM 676 N N . VAL A 1 86 ? 6.919 4.488 -0.832 1.00 98.69 86 VAL A N 1
ATOM 677 C CA . VAL A 1 86 ? 6.737 3.867 -2.150 1.00 98.69 86 VAL A CA 1
ATOM 678 C C . VAL A 1 86 ? 6.380 4.924 -3.191 1.00 98.69 86 VAL A C 1
ATOM 680 O O . VAL A 1 86 ? 6.963 4.905 -4.270 1.00 98.69 86 VAL A O 1
ATOM 683 N N . GLU A 1 87 ? 5.499 5.866 -2.862 1.00 98.75 87 GLU A N 1
ATOM 684 C CA . GLU A 1 87 ? 5.149 6.988 -3.740 1.00 98.75 87 GLU A CA 1
ATOM 685 C C . GLU A 1 87 ? 6.384 7.823 -4.112 1.00 98.75 87 GLU A C 1
ATOM 687 O O . GLU A 1 87 ? 6.599 8.094 -5.293 1.00 98.75 87 GLU A O 1
ATOM 692 N N . ASP A 1 88 ? 7.255 8.125 -3.144 1.00 98.69 88 ASP A N 1
ATOM 693 C CA . ASP A 1 88 ? 8.519 8.834 -3.382 1.00 98.69 88 ASP A CA 1
ATOM 694 C C . ASP A 1 88 ? 9.442 8.063 -4.344 1.00 98.69 88 ASP A C 1
ATOM 696 O O . ASP A 1 88 ? 10.065 8.644 -5.236 1.00 98.69 88 ASP A O 1
ATOM 700 N N . LYS A 1 89 ? 9.521 6.731 -4.199 1.00 98.75 89 LYS A N 1
ATOM 701 C CA . LYS A 1 89 ? 10.307 5.875 -5.104 1.00 98.75 89 LYS A CA 1
ATOM 702 C C . LYS A 1 89 ? 9.718 5.847 -6.509 1.00 98.75 89 LYS A C 1
ATOM 704 O O . LYS A 1 89 ? 10.475 5.917 -7.472 1.00 98.75 89 LYS A O 1
ATOM 709 N N . CYS A 1 90 ? 8.395 5.754 -6.634 1.00 98.62 90 CYS A N 1
ATOM 710 C CA . CYS A 1 90 ? 7.716 5.818 -7.925 1.00 98.62 90 CYS A CA 1
ATOM 711 C C . CYS A 1 90 ? 7.991 7.156 -8.618 1.00 98.62 90 CYS A C 1
ATOM 713 O O . CYS A 1 90 ? 8.422 7.158 -9.767 1.00 98.62 90 CYS A O 1
ATOM 715 N N . ALA A 1 91 ? 7.864 8.272 -7.896 1.00 98.69 91 ALA A N 1
ATOM 716 C CA . ALA A 1 91 ? 8.169 9.596 -8.428 1.00 98.69 91 ALA A CA 1
ATOM 717 C C . ALA A 1 91 ? 9.636 9.726 -8.885 1.00 98.69 91 ALA A C 1
ATOM 719 O O . ALA A 1 91 ? 9.904 10.302 -9.938 1.00 98.69 91 ALA A O 1
ATOM 720 N N . SER A 1 92 ? 10.589 9.162 -8.132 1.00 98.56 92 SER A N 1
ATOM 721 C CA . SER A 1 92 ? 12.007 9.131 -8.528 1.00 98.56 92 SER A CA 1
ATOM 722 C C . SER A 1 92 ? 12.229 8.332 -9.815 1.00 98.56 92 SER A C 1
ATOM 724 O O . SER A 1 92 ? 12.914 8.800 -10.724 1.00 98.56 92 SER A O 1
ATOM 726 N N . LEU A 1 93 ? 11.631 7.143 -9.914 1.00 98.69 93 LEU A N 1
ATOM 727 C CA . LEU A 1 93 ? 11.752 6.281 -11.091 1.00 98.69 93 LEU A CA 1
ATOM 728 C C . LEU A 1 93 ? 11.113 6.906 -12.334 1.00 98.69 93 LEU A C 1
ATOM 730 O O . LEU A 1 93 ? 11.669 6.791 -13.423 1.00 98.69 93 LEU A O 1
ATOM 734 N N . ASP A 1 94 ? 9.988 7.604 -12.190 1.00 98.69 94 ASP A N 1
ATOM 735 C CA . ASP A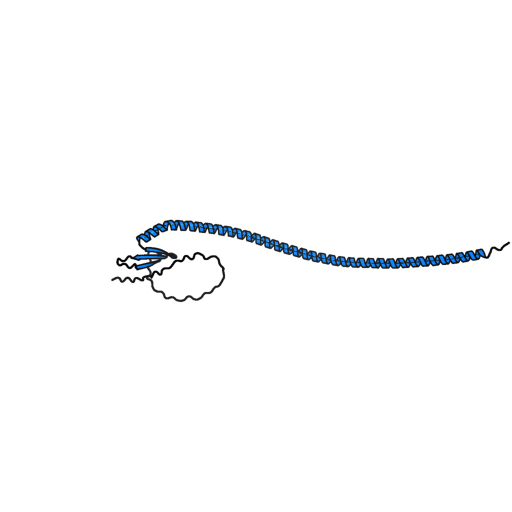 1 94 ? 9.351 8.310 -13.304 1.00 98.69 94 ASP A CA 1
ATOM 736 C C . ASP A 1 94 ? 10.279 9.386 -13.890 1.00 98.69 94 ASP A C 1
ATOM 738 O O . ASP A 1 94 ? 10.399 9.512 -15.111 1.00 98.69 94 ASP A O 1
ATOM 742 N N . VAL A 1 95 ? 11.007 10.114 -13.037 1.00 98.75 95 VAL A N 1
ATOM 743 C CA . VAL A 1 95 ? 12.021 11.080 -13.487 1.00 98.75 95 VAL A CA 1
ATOM 744 C C . VAL A 1 95 ? 13.150 10.384 -14.255 1.00 98.75 95 VAL A C 1
ATOM 746 O O . VAL A 1 95 ? 13.542 10.864 -15.320 1.00 98.75 95 VAL A O 1
ATOM 749 N N . GLU A 1 96 ? 13.659 9.252 -13.764 1.00 98.62 96 GLU A N 1
ATOM 750 C CA . GLU A 1 96 ? 14.701 8.471 -14.452 1.00 98.62 96 GLU A CA 1
ATOM 751 C C . GLU A 1 96 ? 14.221 7.936 -15.810 1.00 98.62 96 GLU A C 1
ATOM 753 O O . GLU A 1 96 ? 14.938 8.024 -16.811 1.00 98.62 96 GLU A O 1
ATOM 758 N N . ILE A 1 97 ? 12.982 7.441 -15.884 1.00 98.69 97 ILE A N 1
ATOM 759 C CA . ILE A 1 97 ? 12.364 6.976 -17.132 1.00 98.69 97 ILE A CA 1
ATOM 760 C C . ILE A 1 97 ? 12.314 8.109 -18.158 1.00 98.69 97 ILE A C 1
ATOM 762 O O . ILE A 1 97 ? 12.696 7.906 -19.314 1.00 98.69 97 ILE A O 1
ATOM 766 N N . GLU A 1 98 ? 11.881 9.305 -17.760 1.00 98.75 98 GLU A N 1
ATOM 767 C CA . GLU A 1 98 ? 11.834 10.457 -18.663 1.00 98.75 98 GLU A CA 1
ATOM 768 C C . GLU A 1 98 ? 13.230 10.897 -19.118 1.00 98.75 98 GLU A C 1
ATOM 770 O O . GLU A 1 98 ? 13.439 11.171 -20.304 1.00 98.75 98 GLU A O 1
ATOM 775 N N . GLN A 1 99 ? 14.223 10.878 -18.227 1.00 98.69 99 GLN A N 1
ATOM 776 C CA . GLN A 1 99 ? 15.615 11.141 -18.602 1.00 98.69 99 GLN A CA 1
ATOM 777 C C . GLN A 1 99 ? 16.111 10.137 -19.651 1.00 98.69 99 GLN A C 1
ATOM 779 O O . GLN A 1 99 ? 16.654 10.535 -20.687 1.00 98.69 99 GLN A O 1
ATOM 784 N N . HIS A 1 100 ? 15.875 8.839 -19.443 1.00 98.69 100 HIS A N 1
ATOM 785 C CA . HIS A 1 100 ? 16.255 7.806 -20.404 1.00 98.69 100 HIS A CA 1
ATOM 786 C C . HIS A 1 100 ? 15.517 7.940 -21.739 1.00 98.69 100 HIS A C 1
ATOM 788 O O . HIS A 1 100 ? 16.137 7.781 -22.793 1.00 98.69 100 HIS A O 1
ATOM 794 N N . ARG A 1 101 ? 14.226 8.296 -21.731 1.00 98.69 101 ARG A N 1
ATOM 795 C CA . ARG A 1 101 ? 13.456 8.573 -22.957 1.00 98.69 101 ARG A CA 1
ATOM 796 C C . ARG A 1 101 ? 14.085 9.695 -23.776 1.00 98.69 101 ARG A C 1
ATOM 798 O O . ARG A 1 101 ? 14.229 9.551 -24.991 1.00 98.69 101 ARG A O 1
ATOM 805 N N . VAL A 1 102 ? 14.509 10.778 -23.124 1.00 98.62 102 VAL A N 1
ATOM 806 C CA . VAL A 1 102 ? 15.205 11.891 -23.785 1.00 98.62 102 VAL A CA 1
ATOM 807 C C . VAL A 1 102 ? 16.536 11.432 -24.385 1.00 98.62 102 VAL A C 1
ATOM 809 O O . VAL A 1 102 ? 16.816 11.734 -25.547 1.00 98.62 102 VAL A O 1
ATOM 812 N N . VAL A 1 103 ? 17.337 10.661 -23.641 1.00 98.62 103 VAL A N 1
ATOM 813 C CA . VAL A 1 103 ? 18.619 10.124 -24.132 1.00 98.62 103 VAL A CA 1
ATOM 814 C C . VAL A 1 103 ? 18.411 9.238 -25.361 1.00 98.62 103 VAL A C 1
ATOM 816 O O . VAL A 1 103 ? 19.054 9.456 -26.388 1.00 98.62 103 VAL A O 1
ATOM 819 N N . VAL A 1 104 ? 17.469 8.294 -25.307 1.00 98.75 104 VAL A N 1
ATOM 820 C CA . VAL A 1 104 ? 17.145 7.414 -26.440 1.00 98.75 104 VAL A CA 1
ATOM 821 C C . VAL A 1 104 ? 16.688 8.228 -27.650 1.00 98.75 104 VAL A C 1
ATOM 823 O O . VAL A 1 104 ? 17.158 7.992 -28.764 1.00 98.75 104 VAL A O 1
ATOM 826 N N . ALA A 1 105 ? 15.817 9.220 -27.454 1.00 98.62 105 ALA A N 1
ATOM 827 C CA . ALA A 1 105 ? 15.352 10.079 -28.538 1.00 98.62 105 ALA A CA 1
ATOM 828 C C . ALA A 1 105 ? 16.499 10.860 -29.203 1.00 98.62 105 ALA A C 1
ATOM 830 O O . ALA A 1 105 ? 16.495 11.021 -30.427 1.00 98.62 105 ALA A O 1
ATOM 831 N N . ASN A 1 106 ? 17.484 11.318 -28.427 1.00 98.56 106 ASN A N 1
ATOM 832 C CA . ASN A 1 106 ? 18.666 12.004 -28.948 1.00 98.56 106 ASN A CA 1
ATOM 833 C C . ASN A 1 106 ? 19.566 11.053 -29.745 1.00 98.56 106 ASN A C 1
ATOM 835 O O . ASN A 1 106 ? 19.874 11.352 -30.898 1.00 98.56 106 ASN A O 1
ATOM 839 N N . LEU A 1 107 ? 19.886 9.880 -29.193 1.00 98.62 107 LEU A N 1
ATOM 840 C CA . LEU A 1 107 ? 20.712 8.870 -29.865 1.00 98.62 107 LEU A CA 1
ATOM 841 C C . LEU A 1 107 ? 20.088 8.397 -31.184 1.00 98.62 107 LEU A C 1
ATOM 843 O O . LEU A 1 107 ? 20.773 8.268 -32.196 1.00 98.62 107 LEU A O 1
ATOM 847 N N . LEU A 1 108 ? 18.769 8.188 -31.217 1.00 98.69 108 LEU A N 1
ATOM 848 C CA . LEU A 1 108 ? 18.060 7.842 -32.453 1.00 98.69 108 LEU A CA 1
ATOM 849 C C . LEU A 1 108 ? 18.176 8.945 -33.512 1.00 98.69 108 LEU A C 1
ATOM 851 O O . LEU A 1 108 ? 18.280 8.649 -34.706 1.00 98.69 108 LEU A O 1
ATOM 855 N N . ARG A 1 109 ? 18.158 10.210 -33.082 1.00 98.62 109 ARG A N 1
ATOM 856 C CA . ARG A 1 109 ? 18.292 11.378 -33.956 1.00 98.62 109 ARG A CA 1
ATOM 857 C C . ARG A 1 109 ? 19.713 11.498 -34.511 1.00 98.62 109 ARG A C 1
ATOM 859 O O . ARG A 1 109 ? 19.867 11.786 -35.695 1.00 98.62 109 ARG A O 1
ATOM 866 N N . GLU A 1 110 ? 20.726 11.242 -33.687 1.00 98.56 110 GLU A N 1
ATOM 867 C CA . GLU A 1 110 ? 22.136 11.214 -34.095 1.00 98.56 110 GLU A CA 1
ATOM 868 C C . GLU A 1 110 ? 22.423 10.067 -35.059 1.00 98.56 110 GLU A C 1
ATOM 870 O O . GLU A 1 110 ? 22.898 10.320 -36.162 1.00 98.56 110 GLU A O 1
ATOM 875 N N . ARG A 1 111 ? 22.005 8.841 -34.724 1.00 98.44 111 ARG A N 1
ATOM 876 C CA . ARG A 1 111 ? 22.122 7.678 -35.615 1.00 98.44 111 ARG A CA 1
ATOM 877 C C . ARG A 1 111 ? 21.491 7.949 -36.978 1.00 98.44 111 ARG A C 1
ATOM 879 O O . ARG A 1 111 ? 22.068 7.614 -38.006 1.00 98.44 111 ARG A O 1
ATOM 886 N N . LYS A 1 112 ? 20.297 8.553 -37.000 1.00 98.62 112 LYS A N 1
ATOM 887 C CA . LYS A 1 112 ? 19.631 8.918 -38.256 1.00 98.62 112 LYS A CA 1
ATOM 888 C C . LYS A 1 112 ? 20.459 9.932 -39.050 1.00 98.62 112 LYS A C 1
ATOM 890 O O . LYS A 1 112 ? 20.654 9.739 -40.241 1.00 98.62 112 LYS A O 1
ATOM 895 N N . ARG A 1 113 ? 20.983 10.972 -38.394 1.00 98.56 113 ARG A N 1
ATOM 896 C CA . ARG A 1 113 ? 21.853 11.969 -39.035 1.00 98.56 113 ARG A CA 1
ATOM 897 C C . ARG A 1 113 ? 23.101 11.322 -39.641 1.00 98.56 113 ARG A C 1
ATOM 899 O O . ARG A 1 113 ? 23.442 11.627 -40.777 1.00 98.56 113 ARG A O 1
ATOM 906 N N . GLU A 1 114 ? 23.775 10.444 -38.906 1.00 98.19 114 GLU A N 1
ATOM 907 C CA . GLU A 1 114 ? 24.956 9.726 -39.399 1.00 98.19 114 GLU A CA 1
ATOM 908 C C . GLU A 1 114 ? 24.612 8.822 -40.581 1.00 98.19 114 GLU A C 1
ATOM 910 O O . GLU A 1 114 ? 25.320 8.825 -41.585 1.00 98.19 114 GLU A O 1
ATOM 915 N N . GLN A 1 115 ? 23.491 8.105 -40.503 1.00 98.38 115 GLN A N 1
ATOM 916 C CA . GLN A 1 115 ? 22.998 7.282 -41.600 1.00 98.38 115 GLN A CA 1
ATOM 917 C C . GLN A 1 115 ? 22.693 8.119 -42.849 1.00 98.38 115 GLN A C 1
ATOM 919 O O . GLN A 1 115 ? 23.060 7.710 -43.949 1.00 98.38 115 GLN A O 1
ATOM 924 N N . ASP A 1 116 ? 22.076 9.292 -42.692 1.00 98.25 116 ASP A N 1
ATOM 925 C CA . ASP A 1 116 ? 21.794 10.215 -43.795 1.00 98.25 116 ASP A CA 1
ATOM 926 C C . ASP A 1 116 ? 23.101 10.735 -44.428 1.00 98.25 116 ASP A C 1
ATOM 928 O O . ASP A 1 116 ? 23.224 10.785 -45.654 1.00 98.25 116 ASP A O 1
ATOM 932 N N . ILE A 1 117 ? 24.112 11.063 -43.611 1.00 98.12 117 ILE A N 1
ATOM 933 C CA . ILE A 1 117 ? 25.445 11.474 -44.081 1.00 98.12 117 ILE A CA 1
ATOM 934 C C . ILE A 1 117 ? 26.113 10.332 -44.854 1.00 98.12 117 ILE A C 1
ATOM 936 O O . ILE A 1 117 ? 26.509 10.524 -46.006 1.00 98.12 117 ILE A O 1
ATOM 940 N N . LEU A 1 118 ? 26.214 9.140 -44.260 1.00 97.25 118 LEU A N 1
ATOM 941 C CA . LEU A 1 118 ? 26.816 7.966 -44.896 1.00 97.25 118 LEU A CA 1
ATOM 942 C C . LEU A 1 118 ? 26.088 7.596 -46.191 1.00 97.25 118 LEU A C 1
ATOM 944 O O . LEU A 1 118 ? 26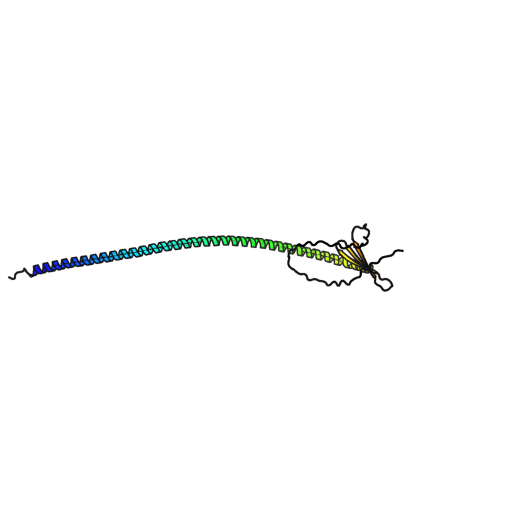.737 7.336 -47.201 1.00 97.25 118 LEU A O 1
ATOM 948 N N . GLY A 1 119 ? 24.755 7.652 -46.193 1.00 97.44 119 GLY A N 1
ATOM 949 C CA . GLY A 1 119 ? 23.932 7.440 -47.379 1.00 97.44 119 GLY A CA 1
ATOM 950 C C . GLY A 1 119 ? 24.225 8.459 -48.481 1.00 97.44 119 GLY A C 1
ATOM 951 O O . GLY A 1 119 ? 24.403 8.077 -49.635 1.00 97.44 119 GLY A O 1
ATOM 952 N N . ALA A 1 120 ? 24.359 9.743 -48.138 1.00 97.88 120 ALA A N 1
ATOM 953 C CA . ALA A 1 120 ? 24.721 10.785 -49.097 1.00 97.88 120 ALA A CA 1
ATOM 954 C C . ALA A 1 120 ? 26.144 10.606 -49.658 1.00 97.88 120 ALA A C 1
ATOM 956 O O . ALA A 1 120 ? 26.372 10.855 -50.842 1.00 97.88 120 ALA A O 1
ATOM 957 N N . HIS A 1 121 ? 27.105 10.172 -48.836 1.00 96.81 121 HIS A N 1
ATOM 958 C CA . HIS A 1 121 ? 28.459 9.844 -49.296 1.00 96.81 121 HIS A CA 1
ATOM 959 C C . HIS A 1 121 ? 28.465 8.625 -50.222 1.00 96.81 121 HIS A C 1
ATOM 961 O O . HIS A 1 121 ? 29.044 8.695 -51.305 1.00 96.81 121 HIS A O 1
ATOM 967 N N . ALA A 1 122 ? 27.777 7.548 -49.838 1.00 95.00 122 ALA A N 1
ATOM 968 C CA . ALA A 1 122 ? 27.639 6.352 -50.657 1.00 95.00 122 ALA A CA 1
ATOM 969 C C . ALA A 1 122 ? 26.977 6.674 -52.004 1.00 95.00 122 ALA A C 1
ATOM 971 O O . ALA A 1 122 ? 27.493 6.271 -53.039 1.00 95.00 122 ALA A O 1
ATOM 972 N N . ALA A 1 123 ? 25.907 7.476 -52.017 1.00 97.06 123 ALA A N 1
ATOM 973 C CA . ALA A 1 123 ? 25.231 7.889 -53.247 1.00 97.06 123 ALA A CA 1
ATOM 974 C C . ALA A 1 123 ? 26.144 8.664 -54.217 1.00 97.06 123 ALA A C 1
ATOM 976 O O . ALA A 1 123 ? 25.960 8.564 -55.428 1.00 97.06 123 ALA A O 1
ATOM 977 N N . ARG A 1 124 ? 27.132 9.415 -53.705 1.00 96.38 124 ARG A N 1
ATOM 978 C CA . ARG A 1 124 ? 28.132 10.112 -54.533 1.00 96.38 124 ARG A CA 1
ATOM 979 C C . ARG A 1 124 ? 29.250 9.192 -55.019 1.00 96.38 124 ARG A C 1
ATOM 981 O O . ARG A 1 124 ? 29.606 9.261 -56.185 1.00 96.38 124 ARG A O 1
ATOM 988 N N . ALA A 1 125 ? 29.785 8.339 -54.148 1.00 94.12 125 ALA A N 1
ATOM 989 C CA . ALA A 1 125 ? 30.905 7.458 -54.483 1.00 94.12 125 ALA A CA 1
ATOM 990 C C . ALA A 1 125 ? 30.486 6.263 -55.357 1.00 94.12 125 ALA A C 1
ATOM 992 O O . ALA A 1 125 ? 31.263 5.790 -56.180 1.00 94.12 125 ALA A O 1
ATOM 993 N N . HIS A 1 126 ? 29.254 5.772 -55.206 1.00 93.38 126 HIS A N 1
ATOM 994 C CA . HIS A 1 126 ? 28.762 4.604 -55.931 1.00 93.38 126 HIS A CA 1
ATOM 995 C C . HIS A 1 126 ? 28.868 4.712 -57.465 1.00 93.38 126 HIS A C 1
ATOM 997 O O . HIS A 1 126 ? 29.382 3.769 -58.063 1.00 93.38 126 HIS A O 1
ATOM 1003 N N . PRO A 1 127 ? 28.460 5.813 -58.133 1.00 95.88 127 PRO A N 1
ATOM 1004 C CA . PRO A 1 127 ? 28.647 5.937 -59.580 1.00 95.88 127 PRO A CA 1
ATOM 1005 C C . PRO A 1 127 ? 30.124 5.977 -59.996 1.00 95.88 127 PRO A C 1
ATOM 1007 O O . PRO A 1 127 ? 30.456 5.462 -61.060 1.00 95.88 127 PRO A O 1
ATOM 1010 N N . GLU A 1 128 ? 31.012 6.547 -59.175 1.00 94.12 128 GLU A N 1
ATOM 1011 C CA . GLU A 1 128 ? 32.457 6.564 -59.448 1.00 94.12 128 GLU A CA 1
ATOM 1012 C C . GLU A 1 128 ? 33.043 5.150 -59.384 1.00 94.12 128 GLU A C 1
ATOM 1014 O O . GLU A 1 128 ? 33.752 4.729 -60.298 1.00 94.12 128 GLU A O 1
ATOM 1019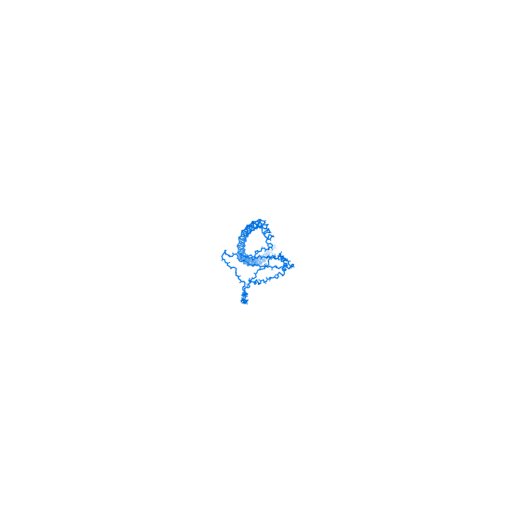 N N . VAL A 1 129 ? 32.689 4.385 -58.345 1.00 91.06 129 VAL A N 1
ATOM 1020 C CA . VAL A 1 129 ? 33.080 2.975 -58.216 1.00 91.06 129 VAL A CA 1
ATOM 1021 C C . VAL A 1 129 ? 32.519 2.162 -59.380 1.00 91.06 129 VAL A C 1
ATOM 1023 O O . VAL A 1 129 ? 33.281 1.465 -60.038 1.00 91.06 129 VAL A O 1
ATOM 1026 N N . ALA A 1 130 ? 31.236 2.319 -59.712 1.00 92.62 130 ALA A N 1
ATOM 1027 C CA . ALA A 1 130 ? 30.609 1.611 -60.826 1.00 92.62 130 ALA A CA 1
ATOM 1028 C C . ALA A 1 130 ? 31.282 1.922 -62.178 1.00 92.62 130 ALA A C 1
ATOM 1030 O O . ALA A 1 130 ? 31.450 1.029 -63.010 1.00 92.62 130 ALA A O 1
ATOM 1031 N N . ALA A 1 131 ? 31.701 3.172 -62.404 1.00 94.00 131 ALA A N 1
ATOM 1032 C CA . ALA A 1 131 ? 32.452 3.549 -63.599 1.00 94.00 131 ALA A CA 1
ATOM 1033 C C . ALA A 1 131 ? 33.836 2.875 -63.644 1.00 94.00 131 ALA A C 1
ATOM 1035 O O . ALA A 1 131 ? 34.233 2.356 -64.690 1.00 94.00 131 ALA A O 1
ATOM 1036 N N . CYS A 1 132 ? 34.549 2.832 -62.514 1.00 89.06 132 CYS A N 1
ATOM 1037 C CA . CYS A 1 132 ? 35.826 2.128 -62.390 1.00 89.06 132 CYS A CA 1
ATOM 1038 C C . CYS A 1 132 ? 35.674 0.616 -62.610 1.00 89.06 132 CYS A C 1
ATOM 1040 O O . CYS A 1 132 ? 36.439 0.029 -63.371 1.00 89.06 132 CYS A O 1
ATOM 1042 N N . GLU A 1 133 ? 34.667 -0.006 -62.000 1.00 89.56 133 GLU A N 1
ATOM 1043 C CA . GLU A 1 133 ? 34.349 -1.428 -62.162 1.00 89.56 133 GLU A CA 1
ATOM 1044 C C . GLU A 1 133 ? 34.038 -1.778 -63.621 1.00 89.56 133 GLU A C 1
ATOM 1046 O O . GLU A 1 133 ? 34.556 -2.759 -64.162 1.00 89.56 133 GLU A O 1
ATOM 1051 N N . ALA A 1 134 ? 33.249 -0.935 -64.297 1.00 90.56 134 ALA A N 1
ATOM 1052 C CA . ALA A 1 134 ? 32.938 -1.096 -65.712 1.00 90.56 134 ALA A CA 1
ATOM 1053 C C . ALA A 1 134 ? 34.190 -0.984 -66.598 1.00 90.56 134 ALA A C 1
ATOM 1055 O O . ALA A 1 134 ? 34.368 -1.793 -67.511 1.00 90.56 134 ALA A O 1
ATOM 1056 N N . ALA A 1 135 ? 35.072 -0.019 -66.323 1.00 91.31 135 ALA A N 1
ATOM 1057 C CA . ALA A 1 135 ? 36.307 0.181 -67.081 1.00 91.31 135 ALA A CA 1
ATOM 1058 C C . ALA A 1 135 ? 37.322 -0.955 -66.869 1.00 91.31 135 ALA A C 1
ATOM 1060 O O . ALA A 1 135 ? 37.966 -1.399 -67.820 1.00 91.31 135 ALA A O 1
ATOM 1061 N N . LEU A 1 136 ? 37.451 -1.444 -65.633 1.00 88.12 136 LEU A N 1
ATOM 1062 C CA . LEU A 1 136 ? 38.396 -2.498 -65.254 1.00 88.12 136 LEU A CA 1
ATOM 1063 C C . LEU A 1 136 ? 37.850 -3.915 -65.486 1.00 88.12 136 LEU A C 1
ATOM 1065 O O . LEU A 1 136 ? 38.601 -4.883 -65.360 1.00 88.12 136 LEU A O 1
ATOM 1069 N N . LYS A 1 137 ? 36.556 -4.053 -65.808 1.00 89.00 137 LYS A N 1
ATOM 1070 C CA . LYS A 1 137 ? 35.832 -5.337 -65.865 1.00 89.00 137 LYS A CA 1
ATOM 1071 C C . LYS A 1 137 ? 36.008 -6.157 -64.577 1.00 89.00 137 LYS A C 1
ATOM 1073 O O . LYS A 1 137 ? 36.093 -7.390 -64.611 1.00 89.00 137 LYS A O 1
ATOM 1078 N N . CYS A 1 138 ? 36.069 -5.476 -63.436 1.00 87.75 138 CYS A N 1
ATOM 1079 C CA . CYS A 1 138 ? 36.208 -6.088 -62.122 1.00 87.75 138 CYS A CA 1
ATOM 1080 C C . CYS A 1 138 ? 35.172 -5.540 -61.142 1.00 87.75 138 CYS A C 1
ATOM 1082 O O . CYS A 1 138 ? 34.674 -4.441 -61.333 1.00 87.75 138 CYS A O 1
ATOM 1084 N N . VAL A 1 139 ? 34.829 -6.326 -60.124 1.00 89.75 139 VAL A N 1
ATOM 1085 C CA . VAL A 1 139 ? 33.969 -5.909 -59.007 1.00 89.75 139 VAL A CA 1
ATOM 1086 C C . VAL A 1 139 ? 34.853 -5.727 -57.780 1.00 89.75 139 VAL A C 1
ATOM 1088 O O . VAL A 1 139 ? 35.683 -6.600 -57.502 1.00 89.75 139 VAL A O 1
ATOM 1091 N N . VAL A 1 140 ? 34.701 -4.608 -57.073 1.00 86.38 140 VAL A N 1
ATOM 1092 C CA . VAL A 1 140 ? 35.501 -4.265 -55.893 1.00 86.38 140 VAL A CA 1
ATOM 1093 C C . VAL A 1 140 ? 34.588 -4.174 -54.672 1.00 86.38 140 VAL A C 1
ATOM 1095 O O . VAL A 1 140 ? 33.795 -3.247 -54.539 1.00 86.38 140 VAL A O 1
ATOM 1098 N N . GLU A 1 141 ? 34.728 -5.117 -53.742 1.00 86.75 141 GLU A N 1
ATOM 1099 C CA . GLU A 1 141 ? 33.935 -5.174 -52.509 1.00 86.75 141 GLU A CA 1
ATOM 1100 C C . GLU A 1 141 ? 34.814 -4.979 -51.269 1.00 86.75 141 GLU A C 1
ATOM 1102 O O . GLU A 1 141 ? 35.901 -5.547 -51.155 1.00 86.75 141 GLU A O 1
ATOM 1107 N N . GLY A 1 142 ? 34.336 -4.199 -50.298 1.00 84.94 142 GLY A N 1
ATOM 1108 C CA . GLY A 1 142 ? 34.945 -4.137 -48.967 1.00 84.94 142 GLY A CA 1
ATOM 1109 C C . GLY A 1 142 ? 34.502 -5.332 -48.121 1.00 84.94 142 GLY A C 1
ATOM 1110 O O . GLY A 1 142 ? 33.307 -5.526 -47.921 1.00 84.94 142 GLY A O 1
ATOM 1111 N N . ILE A 1 143 ? 35.448 -6.121 -47.604 1.00 86.81 143 ILE A N 1
ATOM 1112 C CA . ILE A 1 143 ? 35.177 -7.377 -46.864 1.00 86.81 143 ILE A CA 1
ATOM 1113 C C . ILE A 1 143 ? 35.564 -7.308 -45.376 1.00 86.81 143 ILE A C 1
ATOM 1115 O O . ILE A 1 143 ? 35.732 -8.332 -44.715 1.00 86.81 143 ILE A O 1
ATOM 1119 N N . GLY A 1 144 ? 35.733 -6.104 -44.832 1.00 80.88 144 GLY A N 1
ATOM 1120 C CA . GLY A 1 144 ? 36.076 -5.875 -43.428 1.00 80.88 144 GLY A CA 1
ATOM 1121 C C . GLY A 1 144 ? 36.810 -4.553 -43.227 1.00 80.88 144 GLY A C 1
ATOM 1122 O O . GLY A 1 144 ? 36.819 -3.704 -44.116 1.00 80.88 144 GLY A O 1
ATOM 1123 N N . GLN A 1 145 ? 37.443 -4.388 -42.064 1.00 82.88 145 GLN A N 1
ATOM 1124 C CA . GLN A 1 145 ? 38.367 -3.274 -41.833 1.00 82.88 145 GLN A CA 1
ATOM 1125 C C . GLN A 1 145 ? 39.585 -3.429 -42.744 1.00 82.88 145 GLN A C 1
ATOM 1127 O O . GLN A 1 145 ? 40.237 -4.474 -42.733 1.00 82.88 145 GLN A O 1
ATOM 1132 N N . ASP A 1 146 ? 39.836 -2.403 -43.557 1.00 81.88 146 ASP A N 1
ATOM 1133 C CA . ASP A 1 146 ? 41.039 -2.243 -44.382 1.00 81.88 146 ASP A CA 1
ATOM 1134 C C . ASP A 1 146 ? 41.325 -3.399 -45.356 1.00 81.88 146 ASP A C 1
ATOM 1136 O O . ASP A 1 146 ? 42.465 -3.652 -45.749 1.00 81.88 146 ASP A O 1
ATOM 1140 N N . LYS A 1 147 ? 40.282 -4.119 -45.781 1.00 83.38 147 LYS A N 1
ATOM 1141 C CA . LYS A 1 147 ? 40.393 -5.222 -46.743 1.00 83.38 147 LYS A CA 1
ATOM 1142 C C . LYS A 1 147 ? 39.449 -5.013 -47.909 1.00 83.38 147 LYS A C 1
ATOM 1144 O O . LYS A 1 147 ? 38.246 -4.822 -47.720 1.00 83.38 147 LYS A O 1
ATOM 1149 N N . ILE A 1 148 ? 40.001 -5.135 -49.110 1.00 85.94 148 ILE A N 1
ATOM 1150 C CA . ILE A 1 148 ? 39.245 -5.102 -50.358 1.00 85.94 148 ILE A CA 1
ATOM 1151 C C . ILE A 1 148 ? 39.395 -6.427 -51.099 1.00 85.94 148 ILE A C 1
ATOM 1153 O O . ILE A 1 148 ? 40.468 -7.040 -51.139 1.00 85.94 148 ILE A O 1
ATOM 1157 N N . LEU A 1 149 ? 38.291 -6.864 -51.685 1.00 84.50 149 LEU A N 1
ATOM 1158 C CA . LEU A 1 149 ? 38.207 -7.993 -52.588 1.00 84.50 149 LEU A CA 1
ATOM 1159 C C . LEU A 1 149 ? 38.005 -7.446 -53.998 1.00 84.50 149 LEU A C 1
ATOM 1161 O O . LEU A 1 149 ? 36.980 -6.831 -54.275 1.00 84.50 149 LEU A O 1
ATOM 1165 N N . ALA A 1 150 ? 38.969 -7.683 -54.885 1.00 85.50 150 ALA A N 1
ATOM 1166 C CA . ALA A 1 150 ? 38.833 -7.364 -56.301 1.00 85.50 150 ALA A CA 1
ATOM 1167 C C . ALA A 1 150 ? 38.630 -8.660 -57.098 1.00 85.50 150 ALA A C 1
ATOM 1169 O O . ALA A 1 150 ? 39.464 -9.569 -57.053 1.00 85.50 150 ALA A O 1
ATOM 1170 N N . VAL A 1 151 ? 37.518 -8.750 -57.827 1.00 86.94 151 VAL A N 1
ATOM 1171 C CA . VAL A 1 151 ? 37.165 -9.905 -58.664 1.00 86.94 151 VAL A CA 1
ATOM 1172 C C . VAL A 1 151 ? 37.148 -9.474 -60.124 1.00 86.94 151 VAL A C 1
ATOM 1174 O O . VAL A 1 151 ? 36.227 -8.785 -60.555 1.00 86.94 151 VAL A O 1
ATOM 1177 N N . CYS A 1 152 ? 38.152 -9.880 -60.901 1.00 84.75 152 CYS A N 1
ATOM 1178 C CA . CYS A 1 152 ? 38.279 -9.514 -62.313 1.00 84.75 152 CYS A CA 1
ATOM 1179 C C . CYS A 1 152 ? 37.688 -10.598 -63.222 1.00 84.75 152 CYS A C 1
ATOM 1181 O O . CYS A 1 152 ? 37.942 -11.793 -63.033 1.00 84.75 152 CYS A O 1
ATOM 1183 N N . LYS A 1 153 ? 36.944 -10.182 -64.253 1.00 77.38 153 LYS A N 1
ATOM 1184 C CA . LYS A 1 153 ? 36.512 -11.062 -65.343 1.00 77.38 153 LYS A CA 1
ATOM 1185 C C . LYS A 1 153 ? 37.504 -10.932 -66.496 1.00 77.38 153 LYS A C 1
ATOM 1187 O O . LYS A 1 153 ? 37.506 -9.917 -67.189 1.00 77.38 153 LYS A O 1
ATOM 1192 N N . LEU A 1 154 ? 38.339 -11.949 -66.709 1.00 66.62 154 LEU A N 1
ATOM 1193 C CA . LEU A 1 154 ? 39.133 -12.035 -67.933 1.00 66.62 154 LEU A CA 1
ATOM 1194 C C . LEU A 1 154 ? 38.279 -12.656 -69.044 1.00 66.62 154 LEU A C 1
ATOM 1196 O O . LEU A 1 154 ? 37.794 -13.782 -68.925 1.00 66.62 154 LEU A O 1
ATOM 1200 N N . GLU A 1 155 ? 38.075 -11.896 -70.118 1.00 60.88 155 GLU A N 1
ATOM 1201 C CA . GLU A 1 155 ? 37.550 -12.418 -71.379 1.00 60.88 155 GLU A CA 1
ATOM 1202 C C . GLU A 1 155 ? 38.726 -12.948 -72.199 1.00 60.88 155 GLU A C 1
ATOM 1204 O O . GLU A 1 155 ? 39.357 -12.210 -72.955 1.00 60.88 155 GLU A O 1
ATOM 1209 N N . ASP A 1 156 ? 39.039 -14.233 -72.042 1.00 54.22 156 ASP A N 1
ATOM 1210 C CA . ASP A 1 156 ? 39.945 -14.911 -72.963 1.00 54.22 156 ASP A CA 1
ATOM 1211 C C . ASP A 1 156 ? 39.255 -15.055 -74.328 1.00 54.22 156 ASP A C 1
ATOM 1213 O O . ASP A 1 156 ? 38.084 -15.437 -74.411 1.00 54.22 156 ASP A O 1
ATOM 1217 N N . ALA A 1 157 ? 39.995 -14.824 -75.419 1.00 53.53 157 ALA A N 1
ATOM 1218 C CA . ALA A 1 157 ? 39.535 -14.931 -76.814 1.00 53.53 157 ALA A CA 1
ATOM 1219 C C . ALA A 1 157 ? 39.031 -16.339 -77.229 1.00 53.53 157 ALA A C 1
ATOM 1221 O O . ALA A 1 157 ? 38.730 -16.586 -78.395 1.00 53.53 157 ALA A O 1
ATOM 1222 N N . LEU A 1 158 ? 38.913 -17.270 -76.278 1.00 55.09 158 LEU A N 1
ATOM 1223 C CA . LEU A 1 158 ? 38.521 -18.662 -76.457 1.00 55.09 158 LEU A CA 1
ATOM 1224 C C . LEU A 1 158 ? 37.382 -19.060 -75.492 1.00 55.09 158 LEU A C 1
ATOM 1226 O O . LEU A 1 158 ? 37.467 -20.069 -74.805 1.00 55.09 158 LEU A O 1
ATOM 1230 N N . HIS A 1 159 ? 36.309 -18.259 -75.422 1.00 52.97 159 HIS A N 1
ATOM 1231 C CA . HIS A 1 159 ? 34.978 -18.609 -74.872 1.00 52.97 159 HIS A CA 1
ATOM 1232 C C . HIS A 1 159 ? 34.911 -19.252 -73.462 1.00 52.97 159 HIS A C 1
ATOM 1234 O O . HIS A 1 159 ? 33.875 -19.803 -73.085 1.00 52.97 159 HIS A O 1
ATOM 1240 N N . LYS A 1 160 ? 35.959 -19.159 -72.638 1.00 55.91 160 LYS A N 1
ATOM 1241 C CA . LYS A 1 160 ? 35.936 -19.586 -71.232 1.00 55.91 160 LYS A CA 1
ATOM 1242 C C . LYS A 1 160 ? 36.165 -18.371 -70.347 1.00 55.91 160 LYS A C 1
ATOM 1244 O O . LYS A 1 160 ? 37.274 -17.863 -70.264 1.00 55.91 160 LYS A O 1
ATOM 1249 N N . SER A 1 161 ? 35.108 -17.903 -69.686 1.00 52.66 161 SER A N 1
ATOM 1250 C CA . SER A 1 161 ? 35.233 -16.877 -68.652 1.00 52.66 161 SER A CA 1
ATOM 1251 C C . SER A 1 161 ? 35.930 -17.486 -67.432 1.00 52.66 161 SER A C 1
ATOM 1253 O O . SER A 1 161 ? 35.321 -18.278 -66.706 1.00 52.66 161 SER A O 1
ATOM 1255 N N . THR A 1 162 ? 37.193 -17.136 -67.205 1.00 56.53 162 THR A N 1
ATOM 1256 C CA . THR A 1 162 ? 37.917 -17.516 -65.987 1.00 56.53 162 THR A CA 1
ATOM 1257 C C . THR A 1 162 ? 37.853 -16.340 -65.014 1.00 56.53 162 THR A C 1
ATOM 1259 O O . THR A 1 162 ? 38.332 -15.248 -65.316 1.00 56.53 162 THR A O 1
ATOM 1262 N N . CYS A 1 163 ? 37.221 -16.532 -63.854 1.00 53.44 163 CYS A N 1
ATOM 1263 C CA . CYS A 1 163 ? 37.207 -15.523 -62.794 1.00 53.44 163 CYS A CA 1
ATOM 1264 C C . CYS A 1 163 ? 38.469 -15.671 -61.940 1.00 53.44 163 CYS A C 1
ATOM 1266 O O . CYS A 1 163 ? 38.706 -16.739 -61.375 1.00 53.44 163 CYS A O 1
ATOM 1268 N N . SER A 1 164 ? 39.243 -14.593 -61.815 1.00 63.69 164 SER A N 1
ATOM 1269 C CA . SER A 1 164 ? 40.367 -14.504 -60.881 1.00 63.69 164 SER A CA 1
ATOM 1270 C C . SER A 1 164 ? 40.020 -13.495 -59.790 1.00 63.69 164 SER A C 1
ATOM 1272 O O . SER A 1 164 ? 39.642 -12.361 -60.090 1.00 63.69 164 SER A O 1
ATOM 1274 N N . SER A 1 165 ? 40.128 -13.904 -58.527 1.00 63.56 165 SER A N 1
ATOM 1275 C CA . SER A 1 165 ? 39.877 -13.051 -57.362 1.00 63.56 165 SER A CA 1
ATOM 1276 C C . SER A 1 165 ? 41.160 -12.844 -56.571 1.00 63.56 165 SER A C 1
ATOM 1278 O O . SER A 1 165 ? 41.830 -13.821 -56.230 1.00 63.56 165 SER A O 1
ATOM 1280 N N . THR A 1 166 ? 41.460 -11.596 -56.222 1.00 67.75 166 THR A N 1
ATOM 1281 C CA . THR A 1 166 ? 42.656 -11.237 -55.453 1.00 67.75 166 THR A CA 1
ATOM 1282 C C . THR A 1 166 ? 42.239 -10.432 -54.227 1.00 67.75 166 THR A C 1
ATOM 1284 O O . THR A 1 166 ? 41.493 -9.459 -54.335 1.00 67.75 166 THR A O 1
ATOM 1287 N N . MET A 1 167 ? 42.714 -10.839 -53.049 1.00 65.88 167 MET A N 1
ATOM 1288 C CA . MET A 1 167 ? 42.537 -10.085 -51.806 1.00 65.88 167 MET A CA 1
ATOM 1289 C C . MET A 1 167 ? 43.778 -9.239 -51.547 1.00 65.88 167 MET A C 1
ATOM 1291 O O . MET A 1 167 ? 44.896 -9.754 -51.589 1.00 65.88 167 MET A O 1
ATOM 1295 N N . ALA A 1 168 ? 43.579 -7.959 -51.250 1.00 66.62 168 ALA A N 1
ATOM 1296 C CA . ALA A 1 168 ? 44.648 -7.060 -50.836 1.00 66.62 168 ALA A CA 1
ATOM 1297 C C . ALA A 1 168 ? 44.316 -6.465 -49.462 1.00 66.62 168 ALA A C 1
ATOM 1299 O O . ALA A 1 168 ? 43.202 -5.989 -49.234 1.00 66.62 168 ALA A O 1
ATOM 1300 N N . ALA A 1 169 ? 45.285 -6.510 -48.547 1.00 63.66 169 ALA A N 1
ATOM 1301 C CA . ALA A 1 169 ? 45.235 -5.745 -47.308 1.00 63.66 169 ALA A CA 1
ATOM 1302 C C . ALA A 1 169 ? 45.690 -4.311 -47.605 1.00 63.66 169 ALA A C 1
ATOM 1304 O O . ALA A 1 169 ? 46.734 -4.118 -48.230 1.00 63.66 169 ALA A O 1
ATOM 1305 N N . LEU A 1 170 ? 44.919 -3.319 -47.165 1.00 56.53 170 LEU A N 1
ATOM 1306 C CA . LEU A 1 170 ? 45.259 -1.897 -47.250 1.00 56.53 170 LEU A CA 1
ATOM 1307 C C . LEU A 1 170 ? 46.203 -1.510 -46.101 1.00 56.53 170 LEU A C 1
ATOM 1309 O O . LEU A 1 170 ? 45.967 -0.547 -45.381 1.00 56.53 170 LEU A O 1
ATOM 1313 N N . GLU A 1 171 ? 47.281 -2.263 -45.901 1.00 46.28 171 GLU A N 1
ATOM 1314 C CA . GLU A 1 171 ? 48.385 -1.787 -45.068 1.00 46.28 171 GLU A CA 1
ATOM 1315 C C . GLU A 1 171 ? 49.354 -0.989 -45.948 1.00 46.28 171 GLU A C 1
ATOM 1317 O O . GLU A 1 171 ? 49.469 -1.261 -47.139 1.00 46.28 171 GLU A O 1
ATOM 1322 N N . HIS A 1 172 ? 49.978 0.041 -45.366 1.00 48.62 172 HIS A N 1
ATOM 1323 C CA . HIS A 1 172 ? 50.907 1.020 -45.958 1.00 48.62 172 HIS A CA 1
ATOM 1324 C C . HIS A 1 172 ? 51.548 0.667 -47.327 1.00 48.62 172 HIS A C 1
ATOM 1326 O O . HIS A 1 172 ? 51.979 -0.469 -47.520 1.00 48.62 172 HIS A O 1
ATOM 1332 N N . PRO A 1 173 ? 51.784 1.655 -48.228 1.00 46.47 173 PRO A N 1
ATOM 1333 C CA . PRO A 1 173 ? 52.219 1.452 -49.625 1.00 46.47 173 PRO A CA 1
ATOM 1334 C C . PRO A 1 173 ? 53.608 0.796 -49.847 1.00 46.47 173 PRO A C 1
ATOM 1336 O O . PRO A 1 173 ? 54.163 0.885 -50.939 1.00 46.47 173 PRO A O 1
ATOM 1339 N N . ALA A 1 174 ? 54.180 0.113 -48.854 1.00 43.34 174 ALA A N 1
ATOM 1340 C CA . ALA A 1 174 ? 55.454 -0.597 -48.921 1.00 43.34 174 ALA A CA 1
ATOM 1341 C C . ALA A 1 174 ? 55.393 -2.101 -48.561 1.00 43.34 174 ALA A C 1
ATOM 1343 O O . ALA A 1 174 ? 56.430 -2.765 -48.611 1.00 43.34 174 ALA A O 1
ATOM 1344 N N . ALA A 1 175 ? 54.235 -2.681 -48.223 1.00 40.25 175 ALA A N 1
ATOM 1345 C CA . ALA A 1 175 ? 54.163 -4.103 -47.875 1.00 40.25 175 ALA A CA 1
ATOM 1346 C C . ALA A 1 175 ? 53.848 -4.983 -49.100 1.00 40.25 175 ALA A C 1
ATOM 1348 O O . ALA A 1 175 ? 52.757 -4.951 -49.668 1.00 40.25 175 ALA A O 1
ATOM 1349 N N . ARG A 1 176 ? 54.831 -5.792 -49.520 1.00 46.47 176 ARG A N 1
ATOM 1350 C CA . ARG A 1 176 ? 54.663 -6.859 -50.519 1.00 46.47 176 ARG A CA 1
ATOM 1351 C C . ARG A 1 176 ? 53.503 -7.784 -50.138 1.00 46.47 176 ARG A C 1
ATOM 1353 O O . ARG A 1 176 ? 53.420 -8.244 -49.005 1.00 46.47 176 ARG A O 1
ATOM 1360 N N . SER A 1 177 ? 52.687 -8.109 -51.139 1.00 43.38 177 SER A N 1
ATOM 1361 C CA . SER A 1 177 ? 51.613 -9.105 -51.099 1.00 43.38 177 SER A CA 1
ATOM 1362 C C . SER A 1 177 ? 52.058 -10.404 -50.392 1.00 43.38 177 SER A C 1
ATOM 1364 O O . SER A 1 177 ? 53.027 -11.029 -50.844 1.00 43.38 177 SER A O 1
ATOM 1366 N N . PRO A 1 178 ? 51.393 -10.843 -49.304 1.00 43.41 178 PRO A N 1
ATOM 1367 C CA . PRO A 1 178 ? 51.654 -12.146 -48.714 1.00 43.41 178 PRO A CA 1
ATOM 1368 C C . PRO A 1 178 ? 51.124 -13.233 -49.653 1.00 43.41 178 PRO A C 1
ATOM 1370 O O . PRO A 1 178 ? 49.927 -13.324 -49.921 1.00 43.41 178 PRO A O 1
ATOM 1373 N N . ARG A 1 179 ? 52.031 -14.077 -50.152 1.00 43.47 179 ARG A N 1
ATOM 1374 C CA . ARG A 1 179 ? 51.687 -15.364 -50.770 1.00 43.47 179 ARG A CA 1
ATOM 1375 C C . ARG A 1 179 ? 50.828 -16.154 -49.778 1.00 43.47 179 ARG A C 1
ATOM 1377 O O . ARG A 1 179 ? 51.277 -16.410 -48.664 1.00 43.47 179 ARG A O 1
ATOM 1384 N N . LEU A 1 180 ? 49.628 -16.555 -50.195 1.00 41.56 180 LEU A N 1
ATOM 1385 C CA . LEU A 1 180 ? 48.776 -17.480 -49.448 1.00 41.56 180 LEU A CA 1
ATOM 1386 C C . LEU A 1 180 ? 49.558 -18.776 -49.173 1.00 41.56 180 LEU A C 1
ATOM 1388 O O . LEU A 1 180 ? 49.852 -19.526 -50.103 1.00 41.56 180 LEU A O 1
ATOM 1392 N N . GLN A 1 181 ? 49.900 -19.029 -47.908 1.00 43.53 181 GLN A N 1
ATOM 1393 C CA . GLN A 1 181 ? 50.248 -20.368 -47.433 1.00 43.53 181 GLN A CA 1
ATOM 1394 C C . GLN A 1 181 ? 49.004 -21.018 -46.805 1.00 43.53 181 GLN A C 1
ATOM 1396 O O . GLN A 1 181 ? 48.232 -20.326 -46.136 1.00 43.53 181 GLN A O 1
ATOM 1401 N N . PRO A 1 182 ? 48.793 -22.330 -46.995 1.00 38.59 182 PRO A N 1
ATOM 1402 C CA . PRO A 1 182 ? 47.717 -23.057 -46.336 1.00 38.59 182 PRO A CA 1
ATOM 1403 C C . PRO A 1 182 ? 48.074 -23.273 -44.858 1.00 38.59 182 PRO A C 1
ATOM 1405 O O . PRO A 1 182 ? 48.925 -24.098 -44.534 1.00 38.59 182 PRO A O 1
ATOM 1408 N N . HIS A 1 183 ? 47.436 -22.524 -43.956 1.00 38.84 183 HIS A N 1
ATOM 1409 C CA . HIS A 1 183 ? 47.521 -22.785 -42.519 1.00 38.84 183 HIS A CA 1
ATOM 1410 C C . HIS A 1 183 ? 46.564 -23.913 -42.122 1.00 38.84 183 HIS A C 1
ATOM 1412 O O . HIS A 1 183 ? 45.375 -23.886 -42.444 1.00 38.84 183 HIS A O 1
ATOM 1418 N N . ALA A 1 184 ? 47.115 -24.908 -41.426 1.00 39.81 184 ALA A N 1
ATOM 1419 C CA . ALA A 1 184 ? 46.378 -25.982 -40.781 1.00 39.81 184 ALA A CA 1
ATOM 1420 C C . ALA A 1 184 ? 45.526 -25.433 -39.624 1.00 39.81 184 ALA A C 1
ATOM 1422 O O . ALA A 1 184 ? 45.982 -24.595 -38.847 1.00 39.81 184 ALA A O 1
ATOM 1423 N N . LEU A 1 185 ? 44.288 -25.919 -39.547 1.00 40.06 185 LEU A N 1
ATOM 1424 C CA . LEU A 1 185 ? 43.342 -25.693 -38.458 1.00 40.06 185 LEU A CA 1
ATOM 1425 C C . LEU A 1 185 ? 43.821 -26.433 -37.201 1.00 40.06 185 LEU A C 1
ATOM 1427 O O . LEU A 1 185 ? 43.823 -27.663 -37.183 1.00 40.06 185 LEU A O 1
ATOM 1431 N N . GLU A 1 186 ? 44.179 -25.689 -36.161 1.00 46.47 186 GLU A N 1
ATOM 1432 C CA . GLU A 1 186 ? 44.233 -26.188 -34.782 1.00 46.47 186 GLU A CA 1
ATOM 1433 C C . GLU A 1 186 ? 42.896 -25.857 -34.084 1.00 46.47 186 GLU A C 1
ATOM 1435 O O . GLU A 1 186 ? 42.313 -24.803 -34.364 1.00 46.47 186 GLU A O 1
ATOM 1440 N N . PRO A 1 187 ? 42.368 -26.741 -33.219 1.00 50.66 187 PRO A N 1
ATOM 1441 C CA . PRO A 1 187 ? 41.084 -26.545 -32.554 1.00 50.66 187 PRO A CA 1
ATOM 1442 C C . PRO A 1 187 ? 41.187 -25.638 -31.315 1.00 50.66 187 PRO A C 1
ATOM 1444 O O . PRO A 1 187 ? 42.036 -25.832 -30.447 1.00 50.66 187 PRO A O 1
ATOM 1447 N N . GLU A 1 188 ? 40.258 -24.685 -31.226 1.00 60.34 188 GLU A N 1
ATOM 1448 C CA . GLU A 1 188 ? 39.987 -23.851 -30.047 1.00 60.34 188 GLU A CA 1
ATOM 1449 C C . GLU A 1 188 ? 39.448 -24.684 -28.865 1.00 60.34 188 GLU A C 1
ATOM 1451 O O . GLU A 1 188 ? 38.685 -25.633 -29.084 1.00 60.34 188 GLU A O 1
ATOM 1456 N N . PRO A 1 189 ? 39.773 -24.324 -27.610 1.00 55.81 189 PRO A N 1
ATOM 1457 C CA . PRO A 1 189 ? 39.156 -24.915 -26.436 1.00 55.81 189 PRO A CA 1
ATOM 1458 C C . PRO A 1 189 ? 37.832 -24.230 -26.064 1.00 55.81 189 PRO A C 1
ATOM 1460 O O . PRO A 1 189 ? 37.688 -23.008 -26.077 1.00 55.81 189 PRO A O 1
ATOM 1463 N N . ASP A 1 190 ? 36.884 -25.071 -25.654 1.00 50.00 190 ASP A N 1
ATOM 1464 C CA . ASP A 1 190 ? 35.576 -24.723 -25.108 1.00 50.00 190 ASP A CA 1
ATOM 1465 C C . ASP A 1 190 ? 35.663 -23.764 -23.908 1.00 50.00 190 ASP A C 1
ATOM 1467 O O . ASP A 1 190 ? 36.162 -24.110 -22.835 1.00 50.00 190 ASP A O 1
ATOM 1471 N N . GLY A 1 191 ? 35.075 -22.579 -24.066 1.00 49.38 191 GLY A N 1
ATOM 1472 C CA . GLY A 1 191 ? 34.824 -21.620 -22.994 1.00 49.38 191 GLY A CA 1
ATOM 1473 C C . GLY A 1 191 ? 33.339 -21.288 -22.898 1.00 49.38 191 GLY A C 1
ATOM 1474 O O . GLY A 1 191 ? 32.875 -20.321 -23.494 1.00 49.38 191 GLY A O 1
ATOM 1475 N N . ARG A 1 192 ? 32.593 -22.097 -22.136 1.00 50.50 192 ARG A N 1
ATOM 1476 C CA . ARG A 1 192 ? 31.226 -21.797 -21.686 1.00 50.50 192 ARG A CA 1
ATOM 1477 C C . ARG A 1 192 ? 31.217 -20.550 -20.805 1.00 50.50 192 ARG A C 1
ATOM 1479 O O . ARG A 1 192 ? 31.862 -20.567 -19.761 1.00 50.50 192 ARG A O 1
ATOM 1486 N N . LEU A 1 193 ? 30.372 -19.577 -21.134 1.00 53.38 193 LEU A N 1
ATOM 1487 C CA . LEU A 1 193 ? 29.619 -18.811 -20.142 1.00 53.38 193 LEU A CA 1
ATOM 1488 C C . LEU A 1 193 ? 28.203 -18.567 -20.670 1.00 53.38 193 LEU A C 1
ATOM 1490 O O . LEU A 1 193 ? 28.002 -17.897 -21.681 1.00 53.38 193 LEU A O 1
ATOM 1494 N N . ASP A 1 194 ? 27.246 -19.158 -19.961 1.00 48.06 194 ASP A N 1
ATOM 1495 C CA . ASP A 1 194 ? 25.828 -18.832 -20.016 1.00 48.06 194 ASP A CA 1
ATOM 1496 C C . ASP A 1 194 ? 25.606 -17.402 -19.503 1.00 48.06 194 ASP A C 1
ATOM 1498 O O . ASP A 1 194 ? 26.240 -16.996 -18.528 1.00 48.06 194 ASP A O 1
ATOM 1502 N N . MET A 1 195 ? 24.676 -16.662 -20.112 1.00 52.59 195 MET A N 1
ATOM 1503 C CA . MET A 1 195 ? 23.565 -16.017 -19.397 1.00 52.59 195 MET A CA 1
ATOM 1504 C C . MET A 1 195 ? 22.626 -15.297 -20.372 1.00 52.59 195 MET A C 1
ATOM 1506 O O . MET A 1 195 ? 23.032 -14.579 -21.284 1.00 52.59 195 MET A O 1
ATOM 1510 N N . ASP A 1 196 ? 21.347 -15.544 -20.129 1.00 45.50 196 ASP A N 1
ATOM 1511 C CA . ASP A 1 196 ? 20.159 -15.136 -20.858 1.00 45.50 196 ASP A CA 1
ATOM 1512 C C . ASP A 1 196 ? 20.044 -13.634 -21.158 1.00 45.50 196 ASP A C 1
ATOM 1514 O O . ASP A 1 196 ? 20.115 -12.782 -20.272 1.00 45.50 196 ASP A O 1
ATOM 1518 N N . SER A 1 197 ? 19.672 -13.311 -22.399 1.00 45.28 197 SER A N 1
ATOM 1519 C CA . SER A 1 197 ? 18.754 -12.196 -22.631 1.00 45.28 197 SER A CA 1
ATOM 1520 C C . SER A 1 197 ? 17.895 -12.444 -23.863 1.00 45.28 197 SER A C 1
ATOM 1522 O O . SER A 1 197 ? 18.372 -12.668 -24.976 1.00 45.28 197 SER A O 1
ATOM 1524 N N . GLN A 1 198 ? 16.595 -12.475 -23.606 1.00 43.50 198 GLN A N 1
ATOM 1525 C CA . GLN A 1 198 ? 15.545 -12.836 -24.535 1.00 43.50 198 GLN A CA 1
ATOM 1526 C C . GLN A 1 198 ? 15.298 -11.721 -25.559 1.00 43.50 198 GLN A C 1
ATOM 1528 O O . GLN A 1 198 ? 15.121 -10.560 -25.213 1.00 43.50 198 GLN A O 1
ATOM 1533 N N . ALA A 1 199 ? 15.243 -12.154 -26.819 1.00 45.66 199 ALA A N 1
ATOM 1534 C CA . ALA A 1 199 ? 14.326 -11.733 -27.874 1.00 45.66 199 ALA A CA 1
ATOM 1535 C C . ALA A 1 199 ? 14.009 -10.233 -28.030 1.00 45.66 199 ALA A C 1
ATOM 1537 O O . ALA A 1 199 ? 13.149 -9.695 -27.343 1.00 45.66 199 ALA A O 1
ATOM 1538 N N . LEU A 1 200 ? 14.525 -9.645 -29.117 1.00 47.34 200 LEU A N 1
ATOM 1539 C CA . LEU A 1 200 ? 13.686 -8.902 -30.063 1.00 47.34 200 LEU A CA 1
ATOM 1540 C C . LEU A 1 200 ? 14.326 -8.824 -31.462 1.00 47.34 200 LEU A C 1
ATOM 1542 O O . LEU A 1 200 ? 15.396 -8.264 -31.671 1.00 47.34 200 LEU A O 1
ATOM 1546 N N . ASP A 1 201 ? 13.585 -9.415 -32.397 1.00 38.66 201 ASP A N 1
ATOM 1547 C CA . ASP A 1 201 ? 13.413 -9.039 -33.801 1.00 38.66 201 ASP A CA 1
ATOM 1548 C C . ASP A 1 201 ? 14.583 -9.187 -34.793 1.00 38.66 201 ASP A C 1
ATOM 1550 O O . ASP A 1 201 ? 15.258 -8.250 -35.217 1.00 38.66 201 ASP A O 1
ATOM 1554 N N . THR A 1 202 ? 14.743 -10.422 -35.271 1.00 40.81 202 THR A N 1
ATOM 1555 C CA . THR A 1 202 ? 15.454 -10.755 -36.508 1.00 40.81 202 THR A CA 1
ATOM 1556 C C . THR A 1 202 ? 14.455 -10.855 -37.658 1.00 40.81 202 THR A C 1
ATOM 1558 O O . THR A 1 202 ? 13.795 -11.881 -37.828 1.00 40.81 202 THR A O 1
ATOM 1561 N N . ARG A 1 203 ? 14.377 -9.835 -38.524 1.00 43.66 203 ARG A N 1
ATOM 1562 C CA . ARG A 1 203 ? 13.675 -9.995 -39.808 1.00 43.66 203 ARG A CA 1
ATOM 1563 C C . ARG A 1 203 ? 14.179 -9.117 -40.946 1.00 43.66 203 ARG A C 1
ATOM 1565 O O . ARG A 1 203 ? 13.399 -8.390 -41.536 1.00 43.66 203 ARG A O 1
ATOM 1572 N N . ILE A 1 204 ? 15.438 -9.291 -41.350 1.00 39.34 204 ILE A N 1
ATOM 1573 C CA . ILE A 1 204 ? 15.840 -9.134 -42.762 1.00 39.34 204 ILE A CA 1
ATOM 1574 C C . ILE A 1 204 ? 16.903 -10.199 -43.082 1.00 39.34 204 ILE A C 1
ATOM 1576 O O . ILE A 1 204 ? 18.099 -9.932 -43.096 1.00 39.34 204 ILE A O 1
ATOM 1580 N N . ARG A 1 205 ? 16.480 -11.447 -43.331 1.00 35.81 205 ARG A N 1
ATOM 1581 C CA . ARG A 1 205 ? 17.312 -12.409 -44.074 1.00 35.81 205 ARG A CA 1
ATOM 1582 C C . ARG A 1 205 ? 17.116 -12.131 -45.560 1.00 35.81 205 ARG A C 1
ATOM 1584 O O . ARG A 1 205 ? 16.251 -12.722 -46.202 1.00 35.81 205 ARG A O 1
ATOM 1591 N N . GLY A 1 206 ? 17.911 -11.210 -46.095 1.00 32.59 206 GLY A N 1
ATOM 1592 C CA . GLY A 1 206 ? 18.154 -11.164 -47.530 1.00 32.59 206 GLY A CA 1
ATOM 1593 C C . GLY A 1 206 ? 18.808 -12.480 -47.937 1.00 32.59 206 GLY A C 1
ATOM 1594 O O . GLY A 1 206 ? 19.905 -12.796 -47.484 1.00 32.59 206 GLY A O 1
ATOM 1595 N N . SER A 1 207 ? 18.110 -13.282 -48.740 1.00 32.22 207 SER A N 1
ATOM 1596 C CA . SER A 1 207 ? 18.705 -14.439 -49.407 1.00 32.22 207 SER A CA 1
ATOM 1597 C C . SER A 1 207 ? 19.740 -13.940 -50.408 1.00 32.22 207 SER A C 1
ATOM 1599 O O . SER A 1 207 ? 19.412 -13.684 -51.564 1.00 32.22 207 SER A O 1
ATOM 1601 N N . ILE A 1 208 ? 20.994 -13.818 -49.983 1.00 33.69 208 ILE A N 1
ATOM 1602 C CA . ILE A 1 208 ? 22.111 -13.819 -50.919 1.00 33.69 208 ILE A CA 1
ATOM 1603 C C . ILE A 1 208 ? 22.315 -15.285 -51.287 1.00 33.69 208 ILE A C 1
ATOM 1605 O O . ILE A 1 208 ? 22.839 -16.080 -50.507 1.00 33.69 208 ILE A O 1
ATOM 1609 N N . ARG A 1 209 ? 21.841 -15.668 -52.477 1.00 31.64 209 ARG A N 1
ATOM 1610 C CA . ARG A 1 209 ? 22.337 -16.876 -53.134 1.00 31.64 209 ARG A CA 1
ATOM 1611 C C . ARG A 1 209 ? 23.829 -16.655 -53.352 1.00 31.64 209 ARG A C 1
ATOM 1613 O O . ARG A 1 209 ? 24.213 -15.987 -54.304 1.00 31.64 209 ARG A O 1
ATOM 1620 N N . LEU A 1 210 ? 24.655 -17.221 -52.480 1.00 34.81 210 LEU A N 1
ATOM 1621 C CA . LEU A 1 210 ? 26.052 -17.480 -52.792 1.00 34.81 210 LEU A CA 1
ATOM 1622 C C . LEU A 1 210 ? 26.054 -18.549 -53.885 1.00 34.81 210 LEU A C 1
ATOM 1624 O O . LEU A 1 210 ? 26.079 -19.750 -53.618 1.00 34.81 210 LEU A O 1
ATOM 1628 N N . SER A 1 211 ? 25.941 -18.113 -55.140 1.00 35.81 211 SER A N 1
ATOM 1629 C CA . SER A 1 211 ? 26.394 -18.927 -56.255 1.00 35.81 211 SER A CA 1
ATOM 1630 C C . SER A 1 211 ? 27.862 -19.221 -55.993 1.00 35.81 211 SER A C 1
ATOM 1632 O O . SER A 1 211 ? 28.662 -18.306 -55.829 1.00 35.81 211 SER A O 1
ATOM 1634 N N . GLN A 1 212 ? 28.168 -20.505 -55.880 1.00 36.66 212 GLN A N 1
ATOM 1635 C CA . GLN A 1 212 ? 29.483 -21.072 -55.646 1.00 36.66 212 GLN A CA 1
ATOM 1636 C C . GLN A 1 212 ? 30.455 -20.593 -56.741 1.00 36.66 212 GLN A C 1
ATOM 1638 O O . GLN A 1 212 ? 30.625 -21.242 -57.772 1.00 36.66 212 GLN A O 1
ATOM 1643 N N . THR A 1 213 ? 31.068 -19.426 -56.561 1.00 37.72 213 THR A N 1
ATOM 1644 C CA . THR A 1 213 ? 32.127 -18.956 -57.449 1.00 37.72 213 THR A CA 1
ATOM 1645 C C . THR A 1 213 ? 33.379 -19.716 -57.048 1.00 37.72 213 THR A C 1
ATOM 1647 O O . THR A 1 213 ? 33.970 -19.463 -56.001 1.00 37.72 213 THR A O 1
ATOM 1650 N N . ARG A 1 214 ? 33.734 -20.728 -57.843 1.00 32.81 214 ARG A N 1
ATOM 1651 C CA . ARG A 1 214 ? 35.002 -21.447 -57.704 1.00 32.81 214 ARG A CA 1
ATOM 1652 C C . ARG A 1 214 ? 36.131 -20.415 -57.720 1.00 32.81 214 ARG A C 1
ATOM 1654 O O . ARG A 1 214 ? 36.296 -19.712 -58.712 1.00 32.81 214 ARG A O 1
ATOM 1661 N N . VAL A 1 215 ? 36.884 -20.327 -56.627 1.00 33.62 215 VAL A N 1
ATOM 1662 C CA . VAL A 1 215 ? 38.155 -19.603 -56.589 1.00 33.62 215 VAL A CA 1
ATOM 1663 C C . VAL A 1 215 ? 39.119 -20.404 -57.460 1.00 33.62 215 VAL A C 1
ATOM 1665 O O . VAL A 1 215 ? 39.585 -21.469 -57.060 1.00 33.62 215 VAL A O 1
ATOM 1668 N N . CYS A 1 216 ? 39.353 -19.954 -58.691 1.00 30.95 216 CYS A N 1
ATOM 1669 C CA . CYS A 1 216 ? 40.396 -20.525 -59.530 1.00 30.95 216 CYS A CA 1
ATOM 1670 C C . CYS A 1 216 ? 41.753 -20.088 -58.965 1.00 30.95 216 CYS A C 1
ATOM 1672 O O . CYS A 1 216 ? 42.168 -18.946 -59.145 1.00 30.95 216 CYS A O 1
ATOM 1674 N N . GLN A 1 217 ? 42.443 -20.996 -58.274 1.00 30.42 217 GLN A N 1
ATOM 1675 C CA . GLN A 1 217 ? 43.886 -20.892 -58.066 1.00 30.42 217 GLN A CA 1
ATOM 1676 C C . GLN A 1 217 ? 44.552 -20.978 -59.445 1.00 30.42 217 GLN A C 1
ATOM 1678 O O . GLN A 1 217 ? 44.557 -22.037 -60.070 1.00 30.42 217 GLN A O 1
ATOM 1683 N N . VAL A 1 218 ? 45.057 -19.854 -59.949 1.00 32.22 218 VAL A N 1
ATOM 1684 C CA . VAL A 1 218 ? 45.883 -19.818 -61.159 1.00 32.22 218 VAL A CA 1
ATOM 1685 C C . VAL A 1 218 ? 47.341 -19.808 -60.712 1.00 32.22 218 VAL A C 1
ATOM 1687 O O . VAL A 1 218 ? 47.850 -18.795 -60.236 1.00 32.22 218 VAL A O 1
ATOM 1690 N N . GLU A 1 219 ? 48.014 -20.949 -60.842 1.00 30.05 219 GLU A N 1
ATOM 1691 C CA . GLU A 1 219 ? 49.474 -21.013 -60.796 1.00 30.05 219 GLU A CA 1
ATOM 1692 C C . GLU A 1 219 ? 50.018 -20.456 -62.119 1.00 30.05 219 GLU A C 1
ATOM 1694 O O . GLU A 1 219 ? 49.924 -21.087 -63.170 1.00 30.05 219 GLU A O 1
ATOM 1699 N N . ALA A 1 220 ? 50.551 -19.234 -62.085 1.00 28.83 220 ALA A N 1
ATOM 1700 C CA . ALA A 1 220 ? 51.272 -18.665 -63.215 1.00 28.83 220 ALA A CA 1
ATOM 1701 C C . ALA A 1 220 ? 52.695 -19.246 -63.258 1.00 28.83 220 ALA A C 1
ATOM 1703 O O . ALA A 1 220 ? 53.540 -18.902 -62.429 1.00 28.83 220 ALA A O 1
ATOM 1704 N N . TYR A 1 221 ? 52.963 -20.115 -64.234 1.00 31.69 221 TYR A N 1
ATOM 1705 C CA . TYR A 1 221 ? 54.320 -20.501 -64.615 1.00 31.69 221 TYR A CA 1
ATOM 1706 C C . TYR A 1 221 ? 54.909 -19.407 -65.515 1.00 31.69 221 TYR A C 1
ATOM 1708 O O . TYR A 1 221 ? 54.457 -19.219 -66.643 1.00 31.69 221 TYR A O 1
ATOM 1716 N N . PHE A 1 222 ? 55.905 -18.677 -65.011 1.00 29.14 222 PHE A N 1
ATOM 1717 C CA . PHE A 1 222 ? 56.785 -17.847 -65.837 1.00 29.14 222 PHE A CA 1
ATOM 1718 C C . PHE A 1 222 ? 57.897 -18.738 -66.408 1.00 29.14 222 PHE A C 1
ATOM 1720 O O . PHE A 1 222 ? 58.617 -19.374 -65.635 1.00 29.14 222 PHE A O 1
ATOM 1727 N N . TYR A 1 223 ? 58.017 -18.774 -67.736 1.00 34.97 223 TYR A N 1
ATOM 1728 C CA . TYR A 1 223 ? 59.232 -19.179 -68.452 1.00 34.97 223 TYR A CA 1
ATOM 1729 C C . TYR A 1 223 ? 59.967 -17.929 -68.929 1.00 34.97 223 TYR A C 1
ATOM 1731 O O . TYR A 1 223 ? 59.268 -16.973 -69.340 1.00 34.97 223 TYR A O 1
#

Secondary structure (DSSP, 8-state):
-----HHHHHHHHHHHHHHHHHHHHHHHHHHHHHHHHHHHHHHHHHHHHHHHHHHHHHHHHHHHHHHHHHHHHHHHHHHHHHHHHHHHHHHHHHHHHHHHHHHHHHHHHHHHHHHHHHHHHHHHHHHHHHHHHHHHTEEEEEEETTEEEEEEEEE-SSS-EEEEEEEEE---TT-----------PPPPP---------------------------------